Protein AF-A0A058ZSC3-F1 (afdb_monomer_lite)

Sequence (215 aa):
MRKRKTLLAFQAVKQLLRLDAESPDTHRCLLKFFHVVSSMAAPATDSEKLICTVLEAERPEISHLHGKSLLEANESFLDKHKDSLMHRAAAAEMLYLLEPSNKGKAVKLIEDSSNNLVQRNGALGSVKEWKLKDCIAVHKLLSSVVVDMDAASRWKLRCAEYFLHSTYFEGSRSSAVLKSSYNQISRNPENGLNHRHMDSLAPNGKLEAFKDLSI

Secondary structure (DSSP, 8-state):
-TT--HHHHHHHHHHHHHH-SS-HHHHHHHHHHHHHHHTSPPP-SHHHHHHHHHHHHHSTTSTTTTT--HHHHHHHHHHH-TT-HHHHHHHHHHHHHH-GGGHHHHHHHHHT---PEE--SSTT--EES--HHHHHHHHHIIIIIS--HHHHHHHHHHHHHH-TT-TTTT-TTSHHHHHHHHHHHTT----------------------------

Radius of gyration: 26.65 Å; chains: 1; bounding box: 70×53×73 Å

Foldseek 3Di:
DVVPPLVVLVVVLVVLCVVPVLDLVSLVSVLVSVVVVVPDDDDPDPVSVVSVVVCVVCQCVPPLRNVHDSLRSLVVSCVVPVQDLSSLLSSLLSCCVNPVVCLVVSLVSNVPHDQDFDQDPDDPGTDTPDDPVSLVVSLCCCCPRSNPVVSSLVSLCVVLVRCQQDLSSVRVNHVVVVVVVVVVVVPDDDDDDDDDDDDDDDDDDDDDDDPDDDD

pLDDT: mean 83.33, std 20.73, range [30.27, 98.44]

Structure (mmCIF, N/CA/C/O backbone):
data_AF-A0A058ZSC3-F1
#
_entry.id   AF-A0A058ZSC3-F1
#
loop_
_atom_site.group_PDB
_atom_site.id
_atom_site.type_symbol
_atom_site.label_atom_id
_atom_site.label_alt_id
_atom_site.label_comp_id
_atom_site.label_asym_id
_atom_site.label_entity_id
_atom_site.label_seq_id
_atom_site.pdbx_PDB_ins_code
_atom_site.Cartn_x
_atom_site.Cartn_y
_atom_site.Cartn_z
_atom_site.occupancy
_atom_site.B_iso_or_equiv
_atom_site.auth_seq_id
_atom_site.auth_comp_id
_atom_site.auth_asym_id
_atom_site.auth_atom_id
_atom_site.pdbx_PDB_model_num
ATOM 1 N N . MET A 1 1 ? -6.992 9.624 9.767 1.00 67.31 1 MET A N 1
ATOM 2 C CA . MET A 1 1 ? -6.915 9.545 11.246 1.00 67.31 1 MET A CA 1
ATOM 3 C C . MET A 1 1 ? -6.455 10.818 11.966 1.00 67.31 1 MET A C 1
ATOM 5 O O . MET A 1 1 ? -6.798 10.965 13.128 1.00 67.31 1 MET A O 1
ATOM 9 N N . ARG A 1 2 ? -5.794 11.792 11.312 1.00 72.12 2 ARG A N 1
ATOM 10 C CA . ARG A 1 2 ? -5.312 13.044 11.953 1.00 72.12 2 ARG A CA 1
ATOM 11 C C . ARG A 1 2 ? -6.341 13.812 12.810 1.00 72.12 2 ARG A C 1
ATOM 13 O O . ARG A 1 2 ? -5.961 14.422 13.794 1.00 72.12 2 ARG A O 1
ATOM 20 N N . LYS A 1 3 ? -7.634 13.761 12.457 1.00 80.56 3 LYS A N 1
ATOM 21 C CA . LYS A 1 3 ? -8.735 14.428 13.187 1.00 80.56 3 LYS A CA 1
ATOM 22 C C . LYS A 1 3 ? -9.489 13.520 14.179 1.00 80.56 3 LYS A C 1
ATOM 24 O O . LYS A 1 3 ? -10.571 13.895 14.606 1.00 80.56 3 LYS A O 1
ATOM 29 N N . ARG A 1 4 ? -8.994 12.305 14.464 1.00 79.38 4 ARG A N 1
ATOM 30 C CA . ARG A 1 4 ? -9.606 11.300 15.370 1.00 79.38 4 ARG A CA 1
ATOM 31 C C . ARG A 1 4 ? -11.093 10.968 15.121 1.00 79.38 4 ARG A C 1
ATOM 33 O O . ARG A 1 4 ? -11.772 10.431 15.983 1.00 79.38 4 ARG A O 1
ATOM 40 N N . LYS A 1 5 ? -11.607 11.228 13.914 1.00 89.69 5 LYS A N 1
ATOM 41 C CA . LYS A 1 5 ? -12.961 10.830 13.491 1.00 89.69 5 LYS A CA 1
ATOM 42 C C . LYS A 1 5 ? -12.966 9.371 13.019 1.00 89.69 5 LYS A C 1
ATOM 44 O O . LYS A 1 5 ? -12.992 9.123 11.814 1.00 89.69 5 LYS A O 1
AT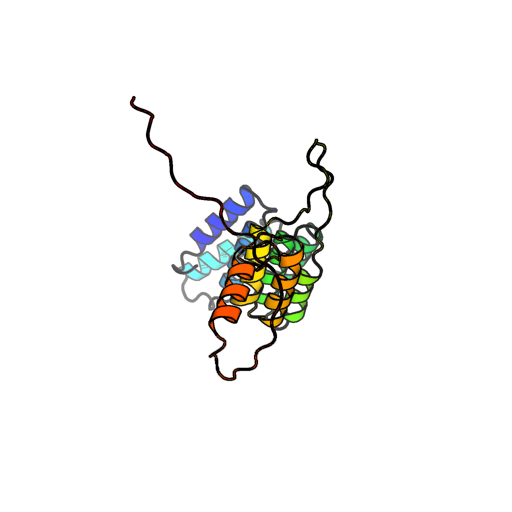OM 49 N N . THR A 1 6 ? -12.873 8.426 13.954 1.00 92.38 6 THR A N 1
ATOM 50 C CA . THR A 1 6 ? -12.650 6.997 13.663 1.00 92.38 6 THR A CA 1
ATOM 51 C C . THR A 1 6 ? -13.769 6.378 12.828 1.00 92.38 6 THR A C 1
ATOM 53 O O . THR A 1 6 ? -13.481 5.828 11.770 1.00 92.38 6 THR A O 1
ATOM 56 N N . LEU A 1 7 ? -15.038 6.540 13.220 1.00 93.81 7 LEU A N 1
ATOM 57 C CA . LEU A 1 7 ? -16.169 5.959 12.480 1.00 93.81 7 LEU A CA 1
ATOM 58 C C . LEU A 1 7 ? -16.324 6.542 11.069 1.00 93.81 7 LEU A C 1
ATOM 60 O O . LEU A 1 7 ? -16.632 5.815 10.131 1.00 93.81 7 LEU A O 1
ATOM 64 N N . LEU A 1 8 ? -16.035 7.833 10.884 1.00 95.12 8 LEU A N 1
ATOM 65 C CA . LEU A 1 8 ? -16.068 8.449 9.555 1.00 95.12 8 LEU A CA 1
ATOM 66 C C . LEU A 1 8 ? -14.939 7.917 8.658 1.00 95.12 8 LEU A C 1
ATOM 68 O O . LEU A 1 8 ? -15.140 7.684 7.469 1.00 95.12 8 LEU A O 1
ATOM 72 N N . ALA A 1 9 ? -13.747 7.709 9.225 1.00 95.19 9 ALA A N 1
ATOM 73 C CA . ALA A 1 9 ? -12.651 7.072 8.502 1.00 95.19 9 ALA A CA 1
ATOM 74 C C . ALA A 1 9 ? -12.990 5.616 8.150 1.00 95.19 9 ALA A C 1
ATOM 76 O O . ALA A 1 9 ? -12.730 5.195 7.026 1.00 95.19 9 ALA A O 1
ATOM 77 N N . PHE A 1 10 ? -13.626 4.883 9.067 1.00 95.44 10 PHE A N 1
ATOM 78 C CA . PHE A 1 10 ? -14.093 3.524 8.814 1.00 95.44 10 PHE A CA 1
ATOM 79 C C . PHE A 1 10 ? -15.123 3.476 7.684 1.00 95.44 10 PHE A C 1
ATOM 81 O O . PHE A 1 10 ? -14.992 2.686 6.753 1.00 95.44 10 PHE A O 1
ATOM 88 N N . GLN A 1 11 ? -16.098 4.388 7.703 1.00 95.69 11 GLN A N 1
ATOM 89 C CA . GLN A 1 11 ? -17.081 4.526 6.636 1.00 95.69 11 GLN A CA 1
ATOM 90 C C . GLN A 1 11 ? -16.406 4.764 5.278 1.00 95.69 11 GLN A C 1
ATOM 92 O O . GLN A 1 11 ? -16.784 4.127 4.298 1.00 95.69 11 GLN A O 1
ATOM 97 N N . ALA A 1 12 ? -15.382 5.621 5.213 1.00 96.00 12 ALA A N 1
ATOM 98 C CA . ALA A 1 12 ? -14.627 5.846 3.981 1.00 96.00 12 ALA A CA 1
ATOM 99 C C . ALA A 1 12 ? -13.901 4.577 3.495 1.00 96.00 12 ALA A C 1
ATOM 101 O O . ALA A 1 12 ? -13.941 4.277 2.304 1.00 96.00 12 ALA A O 1
ATOM 102 N N . VAL A 1 13 ? -13.298 3.799 4.402 1.00 95.81 13 VAL A N 1
ATOM 103 C CA . VAL A 1 13 ? -12.657 2.512 4.066 1.00 95.81 13 VAL A CA 1
ATOM 104 C C . VAL A 1 13 ? -13.681 1.504 3.539 1.00 95.81 13 VAL A C 1
ATOM 106 O O . VAL A 1 13 ? -13.430 0.865 2.521 1.00 95.81 13 VAL A O 1
ATOM 109 N N . LYS A 1 14 ? -14.865 1.404 4.160 1.00 96.00 14 LYS A N 1
ATOM 110 C CA . LYS A 1 14 ? -15.954 0.546 3.661 1.00 96.00 14 LYS A CA 1
ATOM 111 C C . LYS A 1 14 ? -16.399 0.945 2.256 1.00 96.00 14 LYS A C 1
ATOM 113 O O . LYS A 1 14 ? -16.653 0.076 1.431 1.00 96.00 14 LYS A O 1
ATOM 118 N N . GLN A 1 15 ? -16.495 2.242 1.967 1.00 96.56 15 GLN A N 1
ATOM 119 C CA . GLN A 1 15 ? -16.840 2.697 0.617 1.00 96.56 15 GLN A CA 1
ATOM 120 C C . GLN A 1 15 ? -15.742 2.365 -0.393 1.00 96.56 15 GLN A C 1
ATOM 122 O O . GLN A 1 15 ? -16.047 1.907 -1.486 1.00 96.56 15 GLN A O 1
ATOM 127 N N . LEU A 1 16 ? -14.472 2.518 -0.018 1.00 95.88 16 LEU A N 1
ATOM 128 C CA . LEU A 1 16 ? -13.348 2.166 -0.880 1.00 95.88 16 LEU A CA 1
ATOM 129 C C . LEU A 1 16 ? -13.331 0.662 -1.216 1.00 95.88 16 LEU A C 1
ATOM 131 O O . LEU A 1 16 ? -13.184 0.305 -2.380 1.00 95.88 16 LEU A O 1
ATOM 135 N N . LEU A 1 17 ? -13.610 -0.202 -0.232 1.00 95.62 17 LEU A N 1
ATOM 136 C CA . LEU A 1 17 ? -13.791 -1.646 -0.439 1.00 95.62 17 LEU A CA 1
ATOM 137 C C . LEU A 1 17 ? -14.933 -1.977 -1.406 1.00 95.62 17 LEU A C 1
ATOM 139 O O . LEU A 1 17 ? -14.823 -2.919 -2.181 1.00 95.62 17 LEU A O 1
ATOM 143 N N . ARG A 1 18 ? -16.028 -1.210 -1.372 1.00 95.94 18 ARG A N 1
ATOM 144 C CA . ARG A 1 18 ? -17.161 -1.399 -2.293 1.00 95.94 18 ARG A CA 1
ATOM 145 C C . ARG A 1 18 ? -16.850 -0.955 -3.720 1.00 95.94 18 ARG A C 1
ATOM 147 O O . ARG A 1 18 ? -17.478 -1.462 -4.641 1.00 95.94 18 ARG A O 1
ATOM 154 N N . LEU A 1 19 ? -15.950 0.014 -3.891 1.00 96.69 19 LEU A N 1
ATOM 155 C CA . LEU A 1 19 ? -15.562 0.533 -5.202 1.00 96.69 19 LEU A CA 1
ATOM 156 C C . LEU A 1 19 ? -14.559 -0.387 -5.893 1.00 96.69 19 LEU A C 1
ATOM 158 O O . LEU A 1 19 ? -14.752 -0.735 -7.053 1.00 96.69 19 LEU A O 1
ATOM 162 N N . ASP A 1 20 ? -13.493 -0.754 -5.186 1.00 95.56 20 ASP A N 1
ATOM 163 C CA . ASP A 1 20 ? -12.450 -1.632 -5.704 1.00 95.56 20 ASP A CA 1
ATOM 164 C C . ASP A 1 20 ? -11.725 -2.305 -4.538 1.00 95.56 20 ASP A C 1
ATOM 166 O O . ASP A 1 20 ? -10.820 -1.731 -3.926 1.00 95.56 20 ASP A O 1
ATOM 170 N N . ALA A 1 21 ? -12.149 -3.523 -4.209 1.00 94.44 21 ALA A N 1
ATOM 171 C CA . ALA A 1 21 ? -11.574 -4.295 -3.116 1.00 94.44 21 ALA A CA 1
ATOM 172 C C . ALA A 1 21 ? -10.135 -4.753 -3.413 1.00 94.44 21 ALA A C 1
ATOM 174 O O . ALA A 1 21 ? -9.339 -4.895 -2.486 1.00 94.44 21 ALA A O 1
ATOM 175 N N . GLU A 1 22 ? -9.797 -4.960 -4.687 1.00 94.75 22 GLU A N 1
ATOM 176 C CA . GLU A 1 22 ? -8.516 -5.533 -5.102 1.00 94.75 22 GLU A CA 1
ATOM 177 C C . GLU A 1 22 ? -7.434 -4.459 -5.292 1.00 94.75 22 GLU A C 1
ATOM 179 O O . GLU A 1 22 ? -6.251 -4.781 -5.297 1.00 94.75 22 GLU A O 1
ATOM 184 N N . SER A 1 23 ? -7.802 -3.176 -5.367 1.00 96.50 23 SER A N 1
ATOM 185 C CA . SER A 1 23 ? -6.842 -2.074 -5.487 1.00 96.50 23 SER A CA 1
ATOM 186 C C . SER A 1 23 ? -5.774 -2.065 -4.373 1.00 96.50 23 SER A C 1
ATOM 188 O O . SER A 1 23 ? -6.102 -2.141 -3.179 1.00 96.50 23 SER A O 1
ATOM 190 N N . PRO A 1 24 ? -4.489 -1.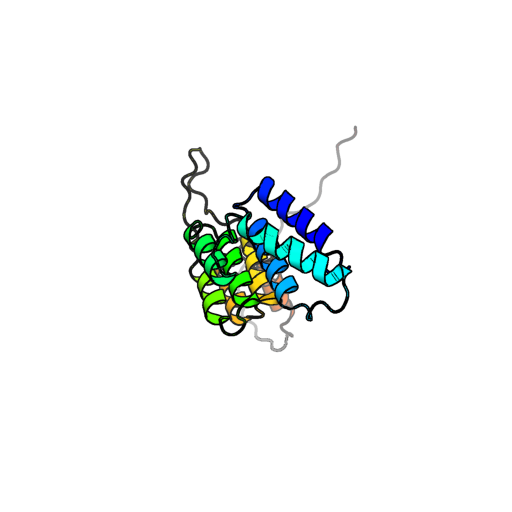829 -4.719 1.00 97.31 24 PRO A N 1
ATOM 191 C CA . PRO A 1 24 ? -3.417 -1.652 -3.743 1.00 97.31 24 PRO A CA 1
ATOM 192 C C . PRO A 1 24 ? -3.700 -0.554 -2.717 1.00 97.31 24 PRO A C 1
ATOM 194 O O . PRO A 1 24 ? -3.365 -0.709 -1.543 1.00 97.31 24 PRO A O 1
ATOM 197 N N . ASP A 1 25 ? -4.323 0.551 -3.130 1.00 96.81 25 ASP A N 1
ATOM 198 C CA . ASP A 1 25 ? -4.605 1.673 -2.231 1.00 96.81 25 ASP A CA 1
ATOM 199 C C . ASP A 1 25 ? -5.728 1.334 -1.247 1.00 96.81 25 ASP A C 1
ATOM 201 O O . ASP A 1 25 ? -5.637 1.690 -0.068 1.00 96.81 25 ASP A O 1
ATOM 205 N N . THR A 1 26 ? -6.736 0.577 -1.692 1.00 97.50 26 THR A N 1
ATOM 206 C CA . THR A 1 26 ? -7.781 0.026 -0.820 1.00 97.50 26 THR A CA 1
ATOM 207 C C . THR A 1 26 ? -7.176 -0.844 0.268 1.00 97.50 26 THR A C 1
ATOM 209 O O . THR A 1 26 ? -7.456 -0.632 1.452 1.00 97.50 26 THR A O 1
ATOM 212 N N . HIS A 1 27 ? -6.278 -1.755 -0.116 1.00 97.69 27 HIS A N 1
ATOM 213 C CA . HIS A 1 27 ? -5.558 -2.615 0.820 1.00 97.69 27 HIS A CA 1
ATOM 214 C C . HIS A 1 27 ? -4.734 -1.808 1.831 1.00 97.69 27 HIS A C 1
ATOM 216 O O . HIS A 1 27 ? -4.874 -2.005 3.041 1.00 97.69 27 HIS A O 1
ATOM 222 N N . ARG A 1 28 ? -3.945 -0.819 1.373 1.00 97.69 28 ARG A N 1
ATOM 223 C CA . ARG A 1 28 ? -3.186 0.071 2.277 1.00 97.69 28 ARG A CA 1
ATOM 224 C C . ARG A 1 28 ? -4.099 0.780 3.266 1.00 97.69 28 ARG A C 1
ATOM 226 O O . ARG A 1 28 ? -3.785 0.846 4.453 1.00 97.69 28 ARG A O 1
ATOM 233 N N . CYS A 1 29 ? -5.194 1.365 2.786 1.00 97.06 29 CYS A N 1
ATOM 234 C CA . CYS A 1 29 ? -6.123 2.115 3.623 1.00 97.06 29 CYS A CA 1
ATOM 235 C C . CYS A 1 29 ? -6.769 1.226 4.687 1.00 97.06 29 CYS A C 1
ATOM 237 O O . CYS A 1 29 ? -6.855 1.646 5.843 1.00 97.06 29 CYS A O 1
ATOM 239 N N . LEU A 1 30 ? -7.166 0.008 4.316 1.00 97.25 30 LEU A N 1
ATOM 240 C CA . LEU A 1 30 ? -7.758 -0.964 5.225 1.00 97.25 30 LEU A CA 1
ATOM 241 C C . LEU A 1 30 ? -6.790 -1.355 6.347 1.00 97.25 30 LEU A C 1
ATOM 243 O O . LEU A 1 30 ? -7.117 -1.199 7.526 1.00 97.25 30 LEU A O 1
ATOM 247 N N . LEU A 1 31 ? -5.586 -1.816 5.997 1.00 97.44 31 LEU A N 1
ATOM 248 C CA . LEU A 1 31 ? -4.614 -2.284 6.987 1.00 97.44 31 LEU A CA 1
ATOM 249 C C . LEU A 1 31 ? -4.104 -1.136 7.861 1.00 97.44 31 LEU A C 1
ATOM 251 O O . LEU A 1 31 ? -4.061 -1.282 9.081 1.00 97.44 31 LEU A O 1
ATOM 255 N N . LYS A 1 32 ? -3.808 0.038 7.280 1.00 96.25 32 LYS A N 1
ATOM 256 C CA . LYS A 1 32 ? -3.434 1.237 8.054 1.00 96.25 32 LYS A CA 1
ATOM 257 C C . LYS A 1 32 ? -4.519 1.630 9.046 1.00 96.25 32 LYS A C 1
ATOM 259 O O . LYS A 1 32 ? -4.197 2.029 10.161 1.00 96.25 32 LYS A O 1
ATOM 264 N N . PHE A 1 33 ? -5.790 1.553 8.649 1.00 96.12 33 PHE A N 1
ATOM 265 C CA . PHE A 1 33 ? -6.898 1.888 9.536 1.00 96.12 33 PHE A CA 1
ATOM 266 C C . PHE A 1 33 ? -6.919 0.966 10.758 1.00 96.12 33 PHE A C 1
ATOM 268 O O . PHE A 1 33 ? -6.849 1.458 11.883 1.00 96.12 33 PHE A O 1
ATOM 275 N N . PHE A 1 34 ? -6.945 -0.352 10.548 1.00 95.44 34 PHE A N 1
ATOM 276 C CA . PHE A 1 34 ? -7.016 -1.308 11.653 1.00 95.44 34 PHE A CA 1
ATOM 277 C C . PHE A 1 34 ? -5.735 -1.366 12.486 1.00 95.44 34 PHE A C 1
ATOM 279 O O . PHE A 1 34 ? -5.821 -1.543 13.699 1.00 95.44 34 PHE A O 1
ATOM 286 N N . HIS A 1 35 ? -4.566 -1.146 11.882 1.00 95.12 35 HIS A N 1
ATOM 287 C CA . HIS A 1 35 ? -3.319 -0.998 12.626 1.00 95.12 35 HIS A CA 1
ATOM 288 C C . HIS A 1 35 ? -3.391 0.205 13.575 1.00 95.12 35 HIS A C 1
ATOM 290 O O . HIS A 1 35 ? -3.193 0.050 14.774 1.00 95.12 35 HIS A O 1
ATOM 296 N N . VAL A 1 36 ? -3.787 1.383 13.071 1.00 92.69 36 VAL A N 1
ATOM 297 C CA . VAL A 1 36 ? -3.920 2.591 13.901 1.00 92.69 36 VAL A CA 1
ATOM 298 C C . VAL A 1 36 ? -4.954 2.406 15.007 1.00 92.69 36 VAL A C 1
ATOM 300 O O . VAL A 1 36 ? -4.696 2.843 16.121 1.00 92.69 36 VAL A O 1
ATOM 303 N N . VAL A 1 37 ? -6.100 1.778 14.719 1.00 91.56 37 VAL A N 1
ATOM 304 C CA . VAL A 1 37 ? -7.126 1.465 15.730 1.00 91.56 37 VAL A CA 1
ATOM 305 C C . VAL A 1 37 ? -6.562 0.547 16.815 1.00 91.56 37 VAL A C 1
ATOM 307 O O . VAL A 1 37 ? -6.758 0.826 17.992 1.00 91.56 37 VAL A O 1
ATOM 310 N N . SER A 1 38 ? -5.813 -0.491 16.435 1.00 89.25 38 SER A N 1
ATOM 311 C CA . SER A 1 38 ? -5.210 -1.444 17.380 1.00 89.25 38 SER A CA 1
ATOM 312 C C . SER A 1 38 ? -4.106 -0.815 18.237 1.00 89.25 38 SER A C 1
ATOM 314 O O . SER A 1 38 ? -3.832 -1.291 19.332 1.00 89.25 38 SER A O 1
ATOM 316 N N . SER A 1 39 ? -3.467 0.253 17.753 1.00 88.56 39 SER A N 1
ATOM 317 C CA . SER A 1 39 ? -2.448 1.010 18.491 1.00 88.56 39 SER A CA 1
ATOM 318 C C . SER A 1 39 ? -3.015 2.156 19.341 1.00 88.56 39 SER A C 1
ATOM 320 O O . SER A 1 39 ? -2.240 2.881 19.967 1.00 88.56 39 SER A O 1
ATOM 322 N N . MET A 1 40 ? -4.334 2.384 19.345 1.00 86.81 40 MET A N 1
ATOM 323 C CA . MET A 1 40 ? -4.937 3.389 20.225 1.00 86.81 40 MET A CA 1
ATOM 324 C C . MET A 1 40 ? -4.906 2.924 21.683 1.00 86.81 40 MET A C 1
ATOM 326 O O . MET A 1 40 ? -4.936 1.730 21.971 1.00 86.81 40 MET A O 1
ATOM 330 N N . ALA A 1 41 ? -4.862 3.883 22.611 1.00 83.38 41 ALA A N 1
ATOM 331 C CA . ALA A 1 41 ? -5.015 3.585 24.029 1.00 83.38 41 ALA A CA 1
ATOM 332 C C . ALA A 1 41 ? -6.366 2.904 24.299 1.00 83.38 41 ALA A C 1
ATOM 334 O O . ALA A 1 41 ? -7.331 3.110 23.557 1.00 83.38 41 ALA A O 1
ATOM 335 N N . ALA A 1 42 ? -6.427 2.125 25.381 1.00 85.25 42 ALA A N 1
ATOM 336 C CA . ALA A 1 42 ? -7.662 1.483 25.808 1.00 85.25 42 ALA A CA 1
ATOM 337 C C . ALA A 1 42 ? -8.788 2.528 25.962 1.00 85.25 42 ALA A C 1
ATOM 339 O O . ALA A 1 42 ? -8.530 3.627 26.466 1.00 85.25 42 ALA A O 1
ATOM 340 N N . PRO A 1 43 ? -10.020 2.208 25.530 1.00 85.94 43 PRO A N 1
ATOM 341 C CA . PRO A 1 43 ? -11.129 3.153 25.553 1.00 85.94 43 PRO A CA 1
ATOM 342 C C . PRO A 1 43 ? -11.440 3.575 26.994 1.00 85.94 43 PRO A C 1
ATOM 344 O O . PRO A 1 43 ? -11.779 2.743 27.837 1.00 85.94 43 PRO A O 1
ATOM 347 N N . ALA A 1 44 ? -11.325 4.873 27.278 1.00 87.25 44 ALA A N 1
ATOM 348 C CA . ALA A 1 44 ? -11.508 5.427 28.619 1.00 87.25 44 ALA A CA 1
ATOM 349 C C . ALA A 1 44 ? -12.933 5.955 28.827 1.00 87.25 44 ALA A C 1
ATOM 351 O O . ALA A 1 44 ? -13.476 5.891 29.929 1.00 87.25 44 ALA A O 1
ATOM 352 N N . THR A 1 45 ? -13.552 6.452 27.757 1.00 90.81 45 THR A N 1
ATOM 353 C CA . THR A 1 45 ? -14.912 7.003 27.762 1.00 90.81 45 THR A CA 1
ATOM 354 C C . THR A 1 45 ? -15.922 6.028 27.162 1.00 90.81 45 THR A C 1
ATOM 356 O O . THR A 1 45 ? -15.577 5.178 26.340 1.00 90.81 45 THR A O 1
ATOM 359 N N . ASP A 1 46 ? -17.199 6.176 27.514 1.00 92.00 46 ASP A N 1
ATOM 360 C CA . ASP A 1 46 ? -18.259 5.315 26.969 1.00 92.00 46 ASP A CA 1
ATOM 361 C C . ASP A 1 46 ? -18.425 5.475 25.451 1.00 92.00 46 ASP A C 1
ATOM 363 O O . ASP A 1 46 ? -18.676 4.501 24.744 1.00 92.00 46 ASP A O 1
ATOM 367 N N . SER A 1 47 ? -18.177 6.676 24.924 1.00 88.56 47 SER A N 1
ATOM 368 C CA . SER A 1 47 ? -18.139 6.932 23.481 1.00 88.56 47 SER A CA 1
ATOM 369 C C . SER A 1 47 ? -17.029 6.147 22.778 1.00 88.56 47 SER A C 1
ATOM 371 O O . SER A 1 47 ? -17.243 5.610 21.695 1.00 88.56 47 SER A O 1
ATOM 373 N N . GLU A 1 48 ? -15.837 6.062 23.372 1.00 89.94 48 GLU A N 1
ATOM 374 C CA . GLU A 1 48 ? -14.726 5.285 22.809 1.00 89.94 48 GLU A CA 1
ATOM 375 C C . GLU A 1 48 ? -15.007 3.785 22.876 1.00 89.94 48 GLU A C 1
ATOM 377 O O . GLU A 1 48 ? -14.755 3.085 21.897 1.00 89.94 48 GLU A O 1
ATOM 382 N N . LYS A 1 49 ? -15.600 3.303 23.977 1.00 92.00 49 LYS A N 1
ATOM 383 C CA . LYS A 1 49 ? -16.041 1.905 24.095 1.00 92.00 49 LYS A CA 1
ATOM 384 C C . LYS A 1 49 ? -17.052 1.560 23.005 1.00 92.00 49 LYS A C 1
ATOM 386 O O . LYS A 1 49 ? -16.882 0.553 22.329 1.00 92.00 49 LYS A O 1
ATOM 391 N N . LEU A 1 50 ? -18.040 2.430 22.773 1.00 93.44 50 LEU A N 1
ATOM 392 C CA . LEU A 1 50 ? -19.025 2.251 21.705 1.00 93.44 50 LEU A CA 1
ATOM 393 C C . LEU A 1 50 ? -18.357 2.168 20.325 1.00 93.44 50 LEU A C 1
ATOM 395 O O . LEU A 1 50 ? -18.707 1.309 19.520 1.00 93.44 50 LEU A O 1
ATOM 399 N N . ILE A 1 51 ? -17.373 3.033 20.052 1.00 92.44 51 ILE A N 1
ATOM 400 C CA . ILE A 1 51 ? -16.604 2.982 18.802 1.00 92.44 51 ILE A CA 1
ATOM 401 C C . ILE A 1 51 ? -15.871 1.641 18.674 1.00 92.44 51 ILE A C 1
ATOM 403 O O . ILE A 1 51 ? -15.942 1.030 17.610 1.00 92.44 51 ILE A O 1
ATOM 407 N N . CYS A 1 52 ? -15.198 1.169 19.728 1.00 90.81 52 CYS A N 1
ATOM 408 C CA . CYS A 1 52 ? -14.520 -0.129 19.731 1.00 90.81 52 CYS A CA 1
ATOM 409 C C . CYS A 1 52 ? -15.495 -1.276 19.439 1.00 90.81 52 CYS A C 1
ATOM 411 O O . CYS A 1 52 ? -15.240 -2.048 18.521 1.00 90.81 52 CYS A O 1
ATOM 413 N N . THR A 1 53 ? -16.645 -1.324 20.119 1.00 92.62 53 THR A N 1
ATOM 414 C CA . THR A 1 53 ? -17.672 -2.355 19.899 1.00 92.62 53 THR A CA 1
ATOM 415 C C . THR A 1 53 ? -18.168 -2.377 18.455 1.00 92.62 53 THR A C 1
ATOM 417 O O . THR A 1 53 ? -18.287 -3.445 17.861 1.00 92.62 53 THR A O 1
ATOM 420 N N . VAL A 1 54 ? -18.419 -1.207 17.854 1.00 94.38 54 VAL A N 1
ATOM 421 C CA . VAL A 1 54 ? -18.830 -1.125 16.443 1.00 94.38 54 VAL A CA 1
ATOM 422 C C . VAL A 1 54 ? -17.745 -1.688 15.523 1.00 94.38 54 VAL A C 1
ATOM 424 O O . VAL A 1 54 ? -18.050 -2.443 14.607 1.00 94.38 54 VAL A O 1
ATOM 427 N N . LEU A 1 55 ? -16.475 -1.350 15.754 1.00 93.94 55 LEU A N 1
ATOM 428 C CA . LEU A 1 55 ? -15.377 -1.838 14.915 1.00 93.94 55 LEU A CA 1
ATOM 429 C C . LEU A 1 55 ? -15.139 -3.342 15.076 1.00 93.94 55 LEU A C 1
ATOM 431 O O . LEU A 1 55 ? -14.838 -4.010 14.091 1.00 93.94 55 LEU A O 1
ATOM 435 N N . GLU A 1 56 ? -15.276 -3.871 16.290 1.00 91.94 56 GLU A N 1
ATOM 436 C CA . GLU A 1 56 ? -15.162 -5.304 16.573 1.00 91.94 56 GLU A CA 1
ATOM 437 C C . GLU A 1 56 ? -16.289 -6.103 15.918 1.00 91.94 56 GLU A C 1
ATOM 439 O O . GLU A 1 56 ? -16.015 -7.140 15.319 1.00 91.94 56 GLU A O 1
ATOM 444 N N . ALA A 1 57 ? -17.525 -5.597 15.963 1.00 93.44 57 ALA A N 1
ATOM 445 C CA . ALA A 1 57 ? -18.675 -6.230 15.321 1.00 93.44 57 ALA A CA 1
ATOM 446 C C . ALA A 1 57 ? -18.587 -6.200 13.786 1.00 93.44 57 ALA A C 1
ATOM 448 O O . ALA A 1 57 ? -18.987 -7.147 13.120 1.00 93.44 57 ALA A O 1
ATOM 449 N N . GLU A 1 58 ? -18.044 -5.125 13.215 1.00 93.75 58 GLU A N 1
ATOM 450 C CA . GLU A 1 58 ? -17.987 -4.931 11.763 1.00 93.75 58 GLU A CA 1
ATOM 451 C C . GLU A 1 58 ? -16.750 -5.557 11.105 1.00 93.75 58 GLU A C 1
ATOM 453 O O . GLU A 1 58 ? -16.740 -5.792 9.897 1.00 93.75 58 GLU A O 1
ATOM 458 N N . ARG A 1 59 ? -15.672 -5.804 11.859 1.00 92.62 59 ARG A N 1
ATOM 459 C CA . ARG A 1 59 ? -14.427 -6.355 11.302 1.00 92.62 59 ARG A CA 1
ATOM 460 C C . ARG A 1 59 ? -14.614 -7.737 10.647 1.00 92.62 59 ARG A C 1
ATOM 462 O O . ARG A 1 59 ? -14.046 -7.914 9.568 1.00 92.62 59 ARG A O 1
ATOM 469 N N . PRO A 1 60 ? -15.368 -8.695 11.224 1.00 91.06 60 PRO A N 1
ATOM 470 C CA . PRO A 1 60 ? -15.637 -9.987 10.590 1.00 91.06 60 PRO A CA 1
ATOM 471 C C . PRO A 1 60 ? -16.383 -9.870 9.255 1.00 91.06 60 PRO A C 1
ATOM 473 O O . PRO A 1 60 ? -16.104 -10.637 8.341 1.00 91.06 60 PRO A O 1
ATOM 476 N N . GLU A 1 61 ? -17.252 -8.871 9.092 1.00 92.38 61 GLU A N 1
ATOM 477 C CA . GLU A 1 61 ? -18.013 -8.652 7.850 1.00 92.38 61 GLU A CA 1
ATOM 478 C C . GLU A 1 61 ? -17.123 -8.233 6.664 1.00 92.38 61 GLU A C 1
ATOM 480 O O . GLU A 1 61 ? -17.530 -8.265 5.500 1.00 92.38 61 GLU A O 1
ATOM 485 N N . ILE A 1 62 ? -15.876 -7.841 6.934 1.00 93.06 62 ILE A N 1
ATOM 486 C CA . ILE A 1 62 ? -14.891 -7.529 5.903 1.00 93.06 62 ILE A CA 1
ATOM 487 C C . ILE A 1 62 ? -14.216 -8.832 5.480 1.00 93.06 62 ILE A C 1
ATOM 489 O O . ILE A 1 62 ? -13.297 -9.311 6.144 1.00 93.06 62 ILE A O 1
ATOM 493 N N . SER A 1 63 ? -14.612 -9.369 4.325 1.00 89.50 63 SER A N 1
ATOM 494 C CA . SER A 1 63 ? -14.100 -10.637 3.772 1.00 89.50 63 SER A CA 1
ATOM 495 C C . SER A 1 63 ? -12.567 -10.752 3.760 1.00 89.50 63 SER A C 1
ATOM 497 O O . SER A 1 63 ? -12.018 -11.833 3.960 1.00 89.50 63 SER A O 1
ATOM 499 N N . HIS A 1 64 ? -11.856 -9.638 3.564 1.00 88.12 64 HIS A N 1
ATOM 500 C CA . HIS A 1 64 ? -10.389 -9.595 3.546 1.00 88.12 64 HIS A CA 1
ATOM 501 C C . HIS A 1 64 ? -9.749 -9.810 4.926 1.00 88.12 64 HIS A C 1
ATOM 503 O O . HIS A 1 64 ? -8.597 -10.232 4.998 1.00 88.12 64 HIS A O 1
ATOM 509 N N . LEU A 1 65 ? -10.483 -9.532 6.007 1.00 91.88 65 LEU A N 1
ATOM 510 C CA . LEU A 1 65 ? -10.027 -9.637 7.396 1.00 91.88 65 LEU A CA 1
ATOM 511 C C . LEU A 1 65 ? -10.737 -10.742 8.186 1.00 91.88 65 LEU A C 1
ATOM 513 O O . LEU A 1 65 ? -10.328 -11.025 9.312 1.00 91.88 65 LEU A O 1
ATOM 517 N N . HIS A 1 66 ? -11.788 -11.351 7.633 1.00 91.50 66 HIS A N 1
ATOM 518 C CA . HIS A 1 66 ? -12.572 -12.374 8.316 1.00 91.50 66 HIS A CA 1
ATOM 519 C C . HIS A 1 66 ? -11.685 -13.539 8.779 1.00 91.50 66 HIS A C 1
ATOM 521 O O . HIS A 1 66 ? -11.090 -14.245 7.962 1.00 91.50 66 HIS A O 1
ATOM 527 N N . GLY A 1 67 ? -11.594 -13.721 10.100 1.00 88.75 67 GLY A N 1
ATOM 528 C CA . GLY A 1 67 ? -10.772 -14.759 10.726 1.00 88.75 67 GLY A CA 1
ATOM 529 C C . GLY A 1 67 ? -9.259 -14.586 10.543 1.00 88.75 67 GLY A C 1
ATOM 530 O O . GLY A 1 67 ? -8.529 -15.538 10.787 1.00 88.75 67 GLY A O 1
ATOM 531 N N . LYS A 1 68 ? -8.785 -13.410 10.104 1.00 94.12 68 LYS A N 1
ATOM 532 C CA . LYS A 1 68 ? -7.371 -13.147 9.800 1.00 94.12 68 LYS A CA 1
ATOM 533 C C . LYS A 1 68 ? -6.802 -12.010 10.643 1.00 94.12 68 LYS A C 1
ATOM 535 O O . LYS A 1 68 ? -7.414 -10.951 10.833 1.00 94.12 68 LYS A O 1
ATOM 540 N N . SER A 1 69 ? -5.572 -12.192 11.098 1.00 95.81 69 SER A N 1
ATOM 541 C CA . SER A 1 69 ? -4.703 -11.102 11.533 1.00 95.81 69 SER A CA 1
ATOM 542 C C . SER A 1 69 ? -4.381 -10.161 10.363 1.00 95.81 69 SER A C 1
ATOM 544 O O . SER A 1 69 ? -4.585 -10.484 9.191 1.00 95.81 69 SER A O 1
ATOM 546 N N . LEU A 1 70 ? -3.867 -8.964 10.667 1.00 96.69 70 LEU A N 1
ATOM 547 C CA . LEU A 1 70 ? -3.473 -8.014 9.619 1.00 96.69 70 LEU A CA 1
ATOM 548 C C . LEU A 1 70 ? -2.310 -8.543 8.766 1.00 96.69 70 LEU A C 1
ATOM 550 O O . LEU A 1 70 ? -2.251 -8.232 7.580 1.00 96.69 70 LEU A O 1
ATOM 554 N N . LEU A 1 71 ? -1.424 -9.359 9.348 1.00 96.94 71 LEU A N 1
ATOM 555 C CA . LEU A 1 71 ? -0.319 -9.998 8.631 1.00 96.94 71 LEU A CA 1
ATOM 556 C C . LEU A 1 71 ? -0.829 -11.085 7.682 1.00 96.94 71 LEU A C 1
ATOM 558 O O . LEU A 1 71 ? -0.521 -11.032 6.497 1.00 96.94 71 LEU A O 1
ATOM 562 N N . GLU A 1 72 ? -1.693 -11.988 8.149 1.00 97.31 72 GLU A N 1
ATOM 563 C CA . GLU A 1 72 ? -2.286 -13.039 7.303 1.00 97.31 72 GLU A CA 1
ATOM 564 C C . GLU A 1 72 ? -3.141 -12.454 6.170 1.00 97.31 72 GLU A C 1
ATOM 566 O O . GLU A 1 72 ? -3.157 -12.968 5.048 1.00 97.31 72 GLU A O 1
ATOM 571 N N . ALA A 1 73 ? -3.853 -11.354 6.437 1.00 97.19 73 ALA A N 1
ATOM 572 C CA . ALA A 1 73 ? -4.574 -10.616 5.407 1.00 97.19 73 ALA A CA 1
ATOM 573 C C . ALA A 1 73 ? -3.616 -10.007 4.369 1.00 97.19 73 ALA A C 1
ATOM 575 O O . ALA A 1 73 ? -3.905 -10.037 3.173 1.00 97.19 73 ALA A O 1
ATOM 576 N N . ASN A 1 74 ? -2.466 -9.487 4.809 1.00 97.88 74 ASN A N 1
ATOM 577 C CA . ASN A 1 74 ? -1.438 -8.947 3.925 1.00 97.88 74 ASN A CA 1
ATOM 578 C C . ASN A 1 74 ? -0.790 -10.025 3.044 1.00 97.88 74 ASN A C 1
ATOM 580 O O . ASN A 1 74 ? -0.600 -9.808 1.848 1.00 97.88 74 ASN A O 1
ATOM 584 N N . GLU A 1 75 ? -0.491 -11.188 3.619 1.00 97.12 75 GLU A N 1
ATOM 585 C CA . GLU A 1 75 ? 0.036 -12.347 2.892 1.00 97.12 75 GLU A CA 1
ATOM 586 C C . GLU A 1 75 ? -0.981 -12.866 1.873 1.00 97.12 75 GLU A C 1
ATOM 588 O O . GLU A 1 75 ? -0.658 -12.995 0.695 1.00 97.12 75 GLU A O 1
ATOM 593 N N . SER A 1 76 ? -2.245 -13.029 2.283 1.00 96.56 76 SER A N 1
ATOM 594 C CA . SER A 1 76 ? -3.336 -13.428 1.381 1.00 96.56 76 SER A CA 1
ATOM 595 C C . SER A 1 76 ? -3.506 -12.464 0.200 1.00 96.56 76 SER A C 1
ATOM 597 O O . SER A 1 76 ? -3.818 -12.888 -0.911 1.00 96.56 76 SER A O 1
ATOM 599 N N . PHE A 1 77 ? -3.345 -11.159 0.438 1.00 96.75 77 PHE A N 1
ATOM 600 C CA . PHE A 1 77 ? -3.415 -10.136 -0.604 1.00 96.75 77 PHE A CA 1
ATOM 601 C C . PHE A 1 77 ? -2.244 -10.250 -1.584 1.00 96.75 77 PHE A C 1
ATOM 603 O O . PHE A 1 77 ? -2.451 -10.242 -2.796 1.00 96.75 77 PHE A O 1
ATOM 610 N N . LEU A 1 78 ? -1.020 -10.413 -1.075 1.00 96.38 78 LEU A N 1
ATOM 611 C CA . LEU A 1 78 ? 0.153 -10.635 -1.915 1.00 96.38 78 LEU A CA 1
ATOM 612 C C . LEU A 1 78 ? 0.007 -11.908 -2.754 1.00 96.38 78 LEU A C 1
ATOM 614 O O . LEU A 1 78 ? 0.360 -11.901 -3.933 1.00 96.38 78 LEU A O 1
ATOM 618 N N . ASP A 1 79 ? -0.533 -12.978 -2.168 1.00 96.06 79 ASP A N 1
ATOM 619 C CA . ASP A 1 79 ? -0.660 -14.267 -2.838 1.00 96.06 79 ASP A CA 1
ATOM 620 C C . ASP A 1 79 ? -1.548 -14.224 -4.081 1.00 96.06 79 ASP A C 1
ATOM 622 O O . ASP A 1 79 ? -1.255 -14.895 -5.071 1.00 96.06 79 ASP A O 1
ATOM 626 N N . LYS A 1 80 ? -2.591 -13.392 -4.052 1.00 95.50 80 LYS A N 1
ATOM 627 C CA . LYS A 1 80 ? -3.494 -13.173 -5.187 1.00 95.50 80 LYS A CA 1
ATOM 628 C C . LYS A 1 80 ? -2.883 -12.315 -6.298 1.00 95.50 80 LYS A C 1
ATOM 630 O O . LYS A 1 80 ? -3.314 -12.424 -7.440 1.00 95.50 80 LYS A O 1
ATOM 635 N N . HIS A 1 81 ? -1.893 -11.477 -5.979 1.00 93.88 81 HIS A N 1
ATOM 636 C CA . HIS A 1 81 ? -1.426 -10.390 -6.853 1.00 93.88 81 HIS A CA 1
ATOM 637 C C . HIS A 1 81 ? 0.096 -10.374 -7.067 1.00 93.88 81 HIS A C 1
ATOM 639 O O . HIS A 1 81 ? 0.701 -9.309 -7.233 1.00 93.88 81 HIS A O 1
ATOM 645 N N . LYS A 1 82 ? 0.733 -11.553 -7.070 1.00 89.81 82 LYS A N 1
ATOM 646 C CA . LYS A 1 82 ? 2.204 -11.723 -7.093 1.00 89.81 82 LYS A CA 1
ATOM 647 C C . LYS A 1 82 ? 2.910 -11.080 -8.284 1.00 89.81 82 LYS A C 1
ATOM 649 O O . LYS A 1 82 ? 4.090 -10.740 -8.171 1.00 89.81 82 LYS A O 1
ATOM 654 N N . ASP A 1 83 ? 2.205 -10.909 -9.395 1.00 90.31 83 ASP A N 1
ATOM 655 C CA . ASP A 1 83 ? 2.778 -10.386 -10.637 1.00 90.31 83 ASP A CA 1
ATOM 656 C C . ASP A 1 83 ? 2.692 -8.858 -10.728 1.00 90.31 83 ASP A C 1
ATOM 658 O O . ASP A 1 83 ? 3.484 -8.220 -11.419 1.00 90.31 83 ASP A O 1
ATOM 662 N N . SER A 1 84 ? 1.791 -8.230 -9.967 1.00 94.12 84 SER A N 1
ATOM 663 C CA . SER A 1 84 ? 1.578 -6.790 -10.057 1.00 94.12 84 SER A CA 1
ATOM 664 C C . SER A 1 84 ? 2.524 -6.006 -9.152 1.00 94.12 84 SER A C 1
ATOM 666 O O . SER A 1 84 ? 2.439 -6.066 -7.922 1.00 94.12 84 SER A O 1
ATOM 668 N N . LEU A 1 85 ? 3.365 -5.162 -9.759 1.00 96.62 85 LEU A N 1
ATOM 669 C CA . LEU A 1 85 ? 4.316 -4.306 -9.040 1.00 96.62 85 LEU A CA 1
ATOM 670 C C . LEU A 1 85 ? 3.659 -3.504 -7.904 1.00 96.62 85 LEU A C 1
ATOM 672 O O . LEU A 1 85 ? 4.178 -3.451 -6.788 1.00 96.62 85 LEU A O 1
ATOM 676 N N . MET A 1 86 ? 2.510 -2.879 -8.174 1.00 97.62 86 MET A N 1
ATOM 677 C CA . MET A 1 86 ? 1.859 -2.010 -7.193 1.00 97.62 86 MET A CA 1
ATOM 678 C C . MET A 1 86 ? 1.217 -2.788 -6.044 1.00 97.62 86 MET A C 1
ATOM 680 O O . MET A 1 86 ? 1.203 -2.273 -4.928 1.00 97.62 86 MET A O 1
ATOM 684 N N . HIS A 1 87 ? 0.763 -4.024 -6.268 1.00 97.62 87 HIS A N 1
ATOM 685 C CA . HIS A 1 87 ? 0.254 -4.888 -5.198 1.00 97.62 87 HIS A CA 1
ATOM 686 C C . HIS A 1 87 ? 1.392 -5.443 -4.337 1.00 97.62 87 HIS A C 1
ATOM 688 O O . HIS A 1 87 ? 1.266 -5.509 -3.117 1.00 97.62 87 HIS A O 1
ATOM 694 N N . ARG A 1 88 ? 2.554 -5.743 -4.929 1.00 97.62 88 ARG A N 1
ATOM 695 C CA . ARG A 1 88 ? 3.756 -6.100 -4.157 1.00 97.62 88 ARG A CA 1
ATOM 696 C C . ARG A 1 88 ? 4.246 -4.934 -3.307 1.00 97.62 88 ARG A C 1
ATOM 698 O O . ARG A 1 88 ? 4.515 -5.109 -2.124 1.00 97.62 88 ARG A O 1
ATOM 705 N N . ALA A 1 89 ? 4.296 -3.726 -3.872 1.00 98.12 89 ALA A N 1
ATOM 706 C CA . ALA A 1 89 ? 4.630 -2.511 -3.127 1.00 98.12 89 ALA A CA 1
ATOM 707 C C . ALA A 1 89 ? 3.583 -2.197 -2.036 1.00 98.12 89 ALA A C 1
ATOM 709 O O . ALA A 1 89 ? 3.939 -1.763 -0.941 1.00 98.12 89 ALA A O 1
ATOM 710 N N . ALA A 1 90 ? 2.301 -2.418 -2.357 1.00 98.31 90 ALA A N 1
ATOM 711 C CA . ALA A 1 90 ? 1.187 -2.804 -1.484 1.00 98.31 90 ALA A CA 1
ATOM 712 C C . ALA A 1 90 ? 1.604 -3.496 -0.187 1.00 98.31 90 ALA A C 1
ATOM 714 O O . ALA A 1 90 ? 1.727 -2.910 0.894 1.00 98.31 90 ALA A O 1
ATOM 715 N N . ALA A 1 91 ? 1.835 -4.788 -0.370 1.00 98.12 91 ALA A N 1
ATOM 716 C CA . ALA A 1 91 ? 2.107 -5.731 0.685 1.00 98.12 91 ALA A CA 1
ATOM 717 C C . ALA A 1 91 ? 3.413 -5.434 1.422 1.00 98.12 91 ALA A C 1
ATOM 719 O O . ALA A 1 91 ? 3.459 -5.562 2.641 1.00 98.12 91 ALA A O 1
ATOM 720 N N . ALA A 1 92 ? 4.454 -4.987 0.717 1.00 98.12 92 ALA A N 1
ATOM 721 C CA . ALA A 1 92 ? 5.737 -4.635 1.312 1.00 98.12 92 ALA A CA 1
ATOM 722 C C . ALA A 1 92 ? 5.625 -3.460 2.294 1.00 98.12 92 ALA A C 1
ATOM 724 O O . ALA A 1 92 ? 6.150 -3.543 3.403 1.00 98.12 92 ALA A O 1
ATOM 725 N N . GLU A 1 93 ? 4.910 -2.385 1.930 1.00 98.31 93 GLU A N 1
ATOM 726 C CA . GLU A 1 93 ? 4.686 -1.275 2.867 1.00 98.31 93 GLU A CA 1
ATOM 727 C C . GLU A 1 93 ? 3.916 -1.753 4.096 1.00 98.31 93 GLU A C 1
ATOM 729 O O . GLU A 1 93 ? 4.261 -1.381 5.213 1.00 98.31 93 GLU A O 1
ATOM 734 N N . MET A 1 94 ? 2.874 -2.567 3.900 1.00 98.19 94 MET A N 1
ATOM 735 C CA . MET A 1 94 ? 2.050 -3.042 5.012 1.00 98.19 94 MET A CA 1
ATOM 736 C C . MET A 1 94 ? 2.816 -4.012 5.907 1.00 98.19 94 MET A C 1
ATOM 738 O O . MET A 1 94 ? 2.692 -3.919 7.122 1.00 98.19 94 MET A O 1
ATOM 742 N N . LEU A 1 95 ? 3.676 -4.861 5.344 1.00 97.88 95 LEU A N 1
ATOM 743 C CA . LEU A 1 95 ? 4.567 -5.726 6.112 1.00 97.88 95 LEU A CA 1
ATOM 744 C C . LEU A 1 95 ? 5.504 -4.896 6.992 1.00 97.88 95 LEU A C 1
ATOM 746 O O . LEU A 1 95 ? 5.598 -5.149 8.185 1.00 97.88 95 LEU A O 1
ATOM 750 N N . TYR A 1 96 ? 6.152 -3.879 6.419 1.00 97.62 96 TYR A N 1
ATOM 751 C CA . TYR A 1 96 ? 7.048 -3.006 7.174 1.00 97.62 96 TYR A CA 1
ATOM 752 C C . TYR A 1 96 ? 6.311 -2.172 8.233 1.00 97.62 96 TYR A C 1
ATOM 754 O O . TYR A 1 96 ? 6.827 -1.974 9.328 1.00 97.62 96 TYR A O 1
ATOM 762 N N . LEU A 1 97 ? 5.098 -1.699 7.927 1.00 96.56 97 LEU A N 1
ATOM 763 C CA . LEU A 1 97 ? 4.269 -0.956 8.876 1.00 96.56 97 LEU A CA 1
ATOM 764 C C . LEU A 1 97 ? 3.859 -1.820 10.076 1.00 96.56 97 LEU A C 1
ATOM 766 O O . LEU A 1 97 ? 3.913 -1.350 11.208 1.00 96.56 97 LEU A O 1
ATOM 770 N N . LEU A 1 98 ? 3.415 -3.053 9.821 1.00 96.44 98 LEU A N 1
ATOM 771 C CA . LEU A 1 98 ? 2.953 -3.973 10.860 1.00 96.44 98 LEU A CA 1
ATOM 772 C C . LEU A 1 98 ? 4.123 -4.546 11.669 1.00 96.44 98 LEU A C 1
ATOM 774 O O . LEU A 1 98 ? 4.010 -4.680 12.884 1.00 96.44 98 LEU A O 1
ATOM 778 N N . GLU A 1 99 ? 5.243 -4.848 11.009 1.00 95.81 99 GLU A N 1
ATOM 779 C CA . GLU A 1 99 ? 6.444 -5.425 11.614 1.00 95.81 99 GLU A CA 1
ATOM 780 C C . GLU A 1 99 ? 7.721 -4.757 11.069 1.00 95.81 99 GLU A C 1
ATOM 782 O O . GLU A 1 99 ? 8.336 -5.245 10.112 1.00 95.81 99 GLU A O 1
ATOM 787 N N . PRO A 1 100 ? 8.192 -3.663 11.698 1.00 95.12 100 PRO A N 1
ATOM 788 C CA . PRO A 1 100 ? 9.379 -2.937 11.236 1.00 95.12 100 PRO A CA 1
ATOM 789 C C . PRO A 1 100 ? 10.665 -3.779 11.204 1.00 95.12 100 PRO A C 1
ATOM 791 O O . PRO A 1 100 ? 11.553 -3.531 10.387 1.00 95.12 100 PRO A O 1
ATOM 794 N N . SER A 1 101 ? 10.760 -4.813 12.048 1.00 95.94 101 SER A N 1
ATOM 795 C CA . SER A 1 101 ? 11.865 -5.786 12.050 1.00 95.94 101 SER A CA 1
ATOM 796 C C . SER A 1 101 ? 11.968 -6.578 10.739 1.00 95.94 101 SER A C 1
ATOM 798 O O . SER A 1 101 ? 13.051 -7.030 10.375 1.00 95.94 101 SER A O 1
ATOM 800 N N . ASN A 1 102 ? 10.876 -6.685 9.976 1.00 95.44 102 ASN A N 1
ATOM 801 C CA . ASN A 1 102 ? 10.824 -7.367 8.685 1.00 95.44 102 ASN A CA 1
ATOM 802 C C . ASN A 1 102 ? 11.178 -6.457 7.493 1.00 95.44 102 ASN A C 1
ATOM 804 O O . ASN A 1 102 ? 10.893 -6.810 6.345 1.00 95.44 102 ASN A O 1
ATOM 808 N N . LYS A 1 103 ? 11.862 -5.325 7.722 1.00 96.75 103 LYS A N 1
ATOM 809 C CA . LYS A 1 103 ? 12.348 -4.412 6.669 1.00 96.75 103 LYS A CA 1
ATOM 810 C C . LYS A 1 103 ? 13.006 -5.142 5.492 1.00 96.75 103 LYS A C 1
ATOM 812 O O . LYS A 1 103 ? 12.638 -4.905 4.345 1.00 96.75 103 LYS A O 1
ATOM 817 N N . GLY A 1 104 ? 13.932 -6.066 5.765 1.00 97.44 104 GLY A N 1
ATOM 818 C CA . GLY A 1 104 ? 14.635 -6.817 4.718 1.00 97.44 104 GLY A CA 1
ATOM 819 C C . GLY A 1 104 ? 13.699 -7.663 3.847 1.00 97.44 104 GLY A C 1
ATOM 820 O O . GLY A 1 104 ? 13.858 -7.703 2.629 1.00 97.44 104 GLY A O 1
ATOM 821 N N . LYS A 1 105 ? 12.666 -8.278 4.442 1.00 97.31 105 LYS A N 1
ATOM 822 C CA . LYS A 1 105 ? 11.639 -9.018 3.691 1.00 97.31 105 LYS A CA 1
ATOM 823 C C . LYS A 1 105 ? 10.801 -8.076 2.827 1.00 97.31 105 LYS A C 1
ATOM 825 O O . LYS A 1 105 ? 10.558 -8.387 1.667 1.00 97.31 105 LYS A O 1
ATOM 830 N N . ALA A 1 106 ? 10.400 -6.919 3.357 1.00 97.44 106 ALA A N 1
ATOM 831 C CA . ALA A 1 106 ? 9.642 -5.919 2.605 1.00 97.44 106 ALA A CA 1
ATOM 832 C C . ALA A 1 106 ? 10.426 -5.387 1.391 1.00 97.44 106 ALA A C 1
ATOM 834 O O . ALA A 1 106 ? 9.877 -5.298 0.294 1.00 97.44 106 ALA A O 1
ATOM 835 N N . VAL A 1 107 ? 11.719 -5.094 1.562 1.00 98.00 107 VAL A N 1
ATOM 836 C CA . VAL A 1 107 ? 12.609 -4.698 0.458 1.00 98.00 107 VAL A CA 1
ATOM 837 C C . VAL A 1 107 ? 12.713 -5.815 -0.578 1.00 98.00 107 VAL A C 1
ATOM 839 O O . VAL A 1 107 ? 12.482 -5.573 -1.762 1.00 98.00 107 VAL A O 1
ATOM 842 N N . LYS A 1 108 ? 12.967 -7.050 -0.134 1.00 97.12 108 LYS A N 1
ATOM 843 C CA . LYS A 1 108 ? 13.075 -8.207 -1.026 1.00 97.12 108 LYS A CA 1
ATOM 844 C C . LYS A 1 108 ? 11.801 -8.431 -1.846 1.00 97.12 108 LYS A C 1
ATOM 846 O O . LYS A 1 108 ? 11.885 -8.667 -3.045 1.00 97.12 108 LYS A O 1
ATOM 851 N N . LEU A 1 109 ? 10.615 -8.278 -1.247 1.00 96.75 109 LEU A N 1
ATOM 852 C CA . LEU A 1 109 ? 9.338 -8.381 -1.968 1.00 96.75 109 LEU A CA 1
ATOM 853 C C . LEU A 1 109 ? 9.253 -7.421 -3.161 1.00 96.75 109 LEU A C 1
ATOM 855 O O . LEU A 1 109 ? 8.706 -7.791 -4.205 1.00 96.75 109 LEU A O 1
ATOM 859 N N . ILE A 1 110 ? 9.791 -6.209 -3.009 1.00 96.50 110 ILE A N 1
ATOM 860 C CA . ILE A 1 110 ? 9.856 -5.200 -4.069 1.00 96.50 110 ILE A CA 1
ATOM 861 C C . ILE A 1 110 ? 10.916 -5.583 -5.107 1.00 96.50 110 ILE A C 1
ATOM 863 O O . ILE A 1 110 ? 10.617 -5.578 -6.300 1.00 96.50 110 ILE A O 1
ATOM 867 N N . GLU A 1 111 ? 12.128 -5.935 -4.679 1.00 95.25 111 GLU A N 1
ATOM 868 C CA . GLU A 1 111 ? 13.242 -6.267 -5.578 1.00 95.25 111 GLU A CA 1
ATOM 869 C C . GLU A 1 111 ? 12.965 -7.516 -6.430 1.00 95.25 111 GLU A C 1
ATOM 871 O O . GLU A 1 111 ? 13.257 -7.515 -7.626 1.00 95.25 111 GLU A O 1
ATOM 876 N N . ASP A 1 112 ? 12.291 -8.519 -5.867 1.00 95.12 112 ASP A N 1
ATOM 877 C CA . ASP A 1 112 ? 11.885 -9.750 -6.558 1.00 95.12 112 ASP A CA 1
ATOM 878 C C . ASP A 1 112 ? 10.764 -9.514 -7.599 1.00 95.12 112 ASP A C 1
ATOM 880 O O . ASP A 1 112 ? 10.310 -10.450 -8.264 1.00 95.12 112 ASP A O 1
ATOM 884 N N . SER A 1 113 ? 10.263 -8.280 -7.744 1.00 94.38 113 SER A N 1
ATOM 885 C CA . SER A 1 113 ? 9.298 -7.944 -8.796 1.00 94.38 113 SER A CA 1
ATOM 886 C C . SER A 1 113 ? 9.949 -8.108 -10.170 1.00 94.38 113 SER A C 1
ATOM 888 O O . SER A 1 113 ? 11.091 -7.694 -10.375 1.00 94.38 113 SER A O 1
ATOM 890 N N . SER A 1 114 ? 9.210 -8.635 -11.144 1.00 90.38 114 SER A N 1
ATOM 891 C CA . SER A 1 114 ? 9.689 -8.807 -12.522 1.00 90.38 114 SER A CA 1
ATOM 892 C C . SER A 1 114 ? 8.927 -7.902 -13.485 1.00 90.38 114 SER A C 1
ATOM 894 O O . SER A 1 114 ? 7.724 -7.705 -13.339 1.00 90.38 114 SER A O 1
ATOM 896 N N . ASN A 1 115 ? 9.633 -7.322 -14.460 1.00 88.69 115 ASN A N 1
ATOM 897 C CA . ASN A 1 115 ? 9.035 -6.490 -15.505 1.00 88.69 115 ASN A CA 1
ATOM 898 C C . ASN A 1 115 ? 8.852 -7.317 -16.782 1.00 88.69 115 ASN A C 1
ATOM 900 O O . ASN A 1 115 ? 9.690 -7.288 -17.700 1.00 88.69 115 ASN A O 1
ATOM 904 N N . ASN A 1 116 ? 7.782 -8.107 -16.793 1.00 82.31 116 ASN A N 1
ATOM 905 C CA . ASN A 1 116 ? 7.488 -9.047 -17.864 1.00 82.31 116 ASN A CA 1
ATOM 906 C C . ASN A 1 116 ? 7.035 -8.318 -19.140 1.00 82.31 116 ASN A C 1
ATOM 908 O O . ASN A 1 116 ? 6.588 -7.168 -19.120 1.00 82.31 116 ASN A O 1
ATOM 912 N N . LEU A 1 117 ? 7.231 -8.978 -20.282 1.00 77.38 117 LEU A N 1
ATOM 913 C CA . LEU A 1 117 ? 6.721 -8.509 -21.568 1.00 77.38 117 LEU A CA 1
ATOM 914 C C . LEU A 1 117 ? 5.251 -8.896 -21.665 1.00 77.38 117 LEU A C 1
ATOM 916 O O . LEU A 1 117 ? 4.921 -10.078 -21.642 1.00 77.38 117 LEU A O 1
ATOM 920 N N . VAL A 1 118 ? 4.381 -7.903 -21.808 1.00 72.38 118 VAL A N 1
ATOM 921 C CA . VAL A 1 118 ? 2.968 -8.141 -22.081 1.00 72.38 118 VAL A CA 1
ATOM 922 C C . VAL A 1 118 ? 2.794 -8.130 -23.594 1.00 72.38 118 VAL A C 1
ATOM 924 O O . VAL A 1 118 ? 3.090 -7.130 -24.259 1.00 72.38 118 VAL A O 1
ATOM 927 N N . GLN A 1 119 ? 2.327 -9.247 -24.155 1.00 63.84 119 GLN A N 1
ATOM 928 C CA . GLN A 1 119 ? 1.854 -9.261 -25.535 1.00 63.84 119 GLN A CA 1
ATOM 929 C C . GLN A 1 119 ? 0.586 -8.416 -25.594 1.00 63.84 119 GLN A C 1
ATOM 931 O O . GLN A 1 119 ? -0.479 -8.816 -25.129 1.00 63.84 119 GLN A O 1
ATOM 936 N N . ARG A 1 120 ? 0.705 -7.206 -26.134 1.00 59.62 120 ARG A N 1
ATOM 937 C CA . ARG A 1 120 ? -0.463 -6.413 -26.484 1.00 59.62 120 ARG A CA 1
ATOM 938 C C . ARG A 1 120 ? -0.849 -6.809 -27.898 1.00 59.62 120 ARG A C 1
ATOM 940 O O . ARG A 1 120 ? -0.080 -6.570 -28.821 1.00 59.62 120 ARG A O 1
ATOM 947 N N . ASN A 1 121 ? -2.025 -7.405 -28.063 1.00 55.44 121 ASN A N 1
ATOM 948 C CA . ASN A 1 121 ? -2.590 -7.678 -29.382 1.00 55.44 121 ASN A CA 1
ATOM 949 C C . ASN A 1 121 ? -2.751 -6.336 -30.127 1.00 55.44 121 ASN A C 1
ATOM 951 O O . ASN A 1 121 ? -3.664 -5.568 -29.826 1.00 55.44 121 ASN A O 1
ATOM 955 N N . GLY A 1 122 ? -1.814 -6.000 -31.020 1.00 63.03 122 GLY A N 1
ATOM 956 C CA . GLY A 1 122 ? -1.804 -4.743 -31.773 1.00 63.03 122 GLY A CA 1
ATOM 957 C C . GLY A 1 122 ? -0.446 -4.393 -32.397 1.00 63.03 122 GLY A C 1
ATOM 958 O O . GLY A 1 122 ? 0.583 -4.972 -32.064 1.00 63.03 122 GLY A O 1
ATOM 959 N N . ALA A 1 123 ? -0.443 -3.396 -33.288 1.00 61.34 123 ALA A N 1
ATOM 960 C CA . ALA A 1 123 ? 0.703 -2.980 -34.113 1.00 61.34 123 ALA A CA 1
ATOM 961 C C . ALA A 1 123 ? 1.922 -2.412 -33.345 1.00 61.34 123 ALA A C 1
ATOM 963 O O . ALA A 1 123 ? 2.926 -2.070 -33.962 1.00 61.34 123 ALA A O 1
ATOM 964 N N . LEU A 1 124 ? 1.848 -2.287 -32.013 1.00 59.44 124 LEU A N 1
ATOM 965 C CA . LEU A 1 124 ? 2.856 -1.604 -31.190 1.00 59.44 124 LEU A CA 1
ATOM 966 C C . LEU A 1 124 ? 3.906 -2.540 -30.557 1.00 59.44 124 LEU A C 1
ATOM 968 O O . LEU A 1 124 ? 4.742 -2.079 -29.782 1.00 59.44 124 LEU A O 1
ATOM 972 N N . GLY A 1 125 ? 3.878 -3.837 -30.874 1.00 61.62 125 GLY A N 1
ATOM 973 C CA . GLY A 1 125 ? 4.798 -4.824 -30.306 1.00 61.62 125 GLY A CA 1
ATOM 974 C C . GLY A 1 125 ? 4.582 -5.081 -28.808 1.00 61.62 125 GLY A C 1
ATOM 975 O O . GLY A 1 125 ? 3.651 -4.579 -28.175 1.00 61.62 125 GLY A O 1
ATOM 976 N N . SER A 1 126 ? 5.444 -5.915 -28.232 1.00 62.69 126 SER A N 1
ATOM 977 C CA . SER A 1 126 ? 5.420 -6.261 -26.809 1.00 62.69 126 SER A CA 1
ATOM 978 C C . SER A 1 126 ? 5.887 -5.084 -25.948 1.00 62.69 126 S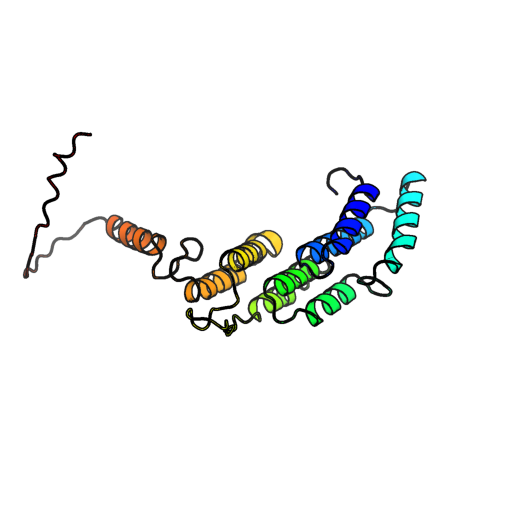ER A C 1
ATOM 980 O O . SER A 1 126 ? 7.012 -4.608 -26.108 1.00 62.69 126 SER A O 1
ATOM 982 N N . VAL A 1 127 ? 5.052 -4.645 -25.004 1.00 71.38 127 VAL A N 1
ATOM 983 C CA . VAL A 1 127 ? 5.368 -3.543 -24.082 1.00 71.38 127 VAL A CA 1
ATOM 984 C C . VAL A 1 127 ? 5.649 -4.116 -22.696 1.00 71.38 127 VAL A C 1
ATOM 986 O O . VAL A 1 127 ? 5.020 -5.082 -22.265 1.00 71.38 127 VAL A O 1
ATOM 989 N N . LYS A 1 128 ? 6.621 -3.530 -21.997 1.00 81.00 128 LYS A N 1
ATOM 990 C CA . LYS A 1 128 ? 6.898 -3.841 -20.593 1.00 81.00 128 LYS A CA 1
ATOM 991 C C . LYS A 1 128 ? 5.703 -3.467 -19.711 1.00 81.00 128 LYS A C 1
ATOM 993 O O . LYS A 1 128 ? 5.089 -2.423 -19.918 1.00 81.00 128 LYS A O 1
ATOM 998 N N . GLU A 1 129 ? 5.385 -4.308 -18.734 1.00 86.75 129 GLU A N 1
ATOM 999 C CA . GLU A 1 129 ? 4.227 -4.109 -17.854 1.00 86.75 129 GLU A CA 1
ATOM 1000 C C . GLU A 1 129 ? 4.365 -2.869 -16.958 1.00 86.75 129 GLU A C 1
ATOM 1002 O O . GLU A 1 129 ? 3.397 -2.140 -16.721 1.00 86.75 129 GLU A O 1
ATOM 1007 N N . TRP A 1 130 ? 5.576 -2.611 -16.461 1.00 93.81 130 TRP A N 1
ATOM 1008 C CA . TRP A 1 130 ? 5.803 -1.535 -15.505 1.00 93.81 130 TRP A CA 1
ATOM 1009 C C . TRP A 1 130 ? 5.638 -0.160 -16.139 1.00 93.81 130 TRP A C 1
ATOM 1011 O O . TRP A 1 130 ? 6.241 0.167 -17.164 1.00 93.81 130 TRP A O 1
ATOM 1021 N N . LYS A 1 131 ? 4.881 0.700 -15.459 1.00 94.06 131 LYS A N 1
ATOM 1022 C CA . LYS A 1 131 ? 4.700 2.097 -15.853 1.00 94.06 131 LYS A CA 1
ATOM 1023 C C . LYS A 1 131 ? 5.691 2.973 -15.101 1.00 94.06 131 LYS A C 1
ATOM 1025 O O . LYS A 1 131 ? 5.941 2.769 -13.916 1.00 94.06 131 LYS A O 1
ATOM 1030 N N . LEU A 1 132 ? 6.172 4.026 -15.763 1.00 95.12 132 LEU A N 1
ATOM 1031 C CA . LEU A 1 132 ? 7.106 4.988 -15.169 1.00 95.12 132 LEU A CA 1
ATOM 1032 C C . LEU A 1 132 ? 6.601 5.526 -13.819 1.00 95.12 132 LEU A C 1
ATOM 1034 O O . LEU A 1 132 ? 7.348 5.556 -12.844 1.00 95.12 132 LEU A O 1
ATOM 1038 N N . LYS A 1 133 ? 5.319 5.908 -13.751 1.00 96.75 133 LYS A N 1
ATOM 1039 C CA . LYS A 1 133 ? 4.692 6.435 -12.529 1.00 96.75 133 LYS A CA 1
ATOM 1040 C C . LYS A 1 133 ? 4.712 5.434 -11.364 1.00 96.75 133 LYS A C 1
ATOM 1042 O O . LYS A 1 133 ? 4.924 5.844 -10.227 1.00 96.75 133 LYS A O 1
ATOM 1047 N N . ASP A 1 134 ? 4.548 4.146 -11.660 1.00 97.00 134 ASP A N 1
ATOM 1048 C CA . ASP A 1 134 ? 4.491 3.076 -10.664 1.00 97.00 134 ASP A CA 1
ATOM 1049 C C . ASP A 1 134 ? 5.904 2.829 -10.117 1.00 97.00 134 ASP A C 1
ATOM 1051 O O . ASP A 1 134 ? 6.123 2.835 -8.909 1.00 97.00 134 ASP A O 1
ATOM 1055 N N . CYS A 1 135 ? 6.908 2.769 -10.997 1.00 97.81 135 CYS A N 1
ATOM 1056 C CA . CYS A 1 135 ? 8.310 2.678 -10.591 1.00 97.81 135 CYS A CA 1
ATOM 1057 C C . CYS A 1 135 ? 8.767 3.875 -9.746 1.00 97.81 135 CYS A C 1
ATOM 1059 O O . CYS A 1 135 ? 9.528 3.693 -8.794 1.00 97.81 135 CYS A O 1
ATOM 1061 N N . ILE A 1 136 ? 8.314 5.095 -10.067 1.00 98.19 136 ILE A N 1
ATOM 1062 C CA . ILE A 1 136 ? 8.596 6.295 -9.261 1.00 98.19 136 ILE A CA 1
ATOM 1063 C C . ILE A 1 136 ? 7.960 6.167 -7.874 1.00 98.19 136 ILE A C 1
ATOM 1065 O O . ILE A 1 136 ? 8.593 6.516 -6.877 1.00 98.19 136 ILE A O 1
ATOM 1069 N N . ALA A 1 137 ? 6.724 5.669 -7.791 1.00 98.19 137 ALA A N 1
ATOM 1070 C CA . ALA A 1 137 ? 6.053 5.445 -6.515 1.00 98.19 137 ALA A CA 1
ATOM 1071 C C . ALA A 1 137 ? 6.820 4.435 -5.646 1.00 98.19 137 ALA A C 1
ATOM 1073 O O . ALA A 1 137 ? 7.015 4.686 -4.458 1.00 98.19 137 ALA A O 1
ATOM 1074 N N . VAL A 1 138 ? 7.332 3.355 -6.242 1.00 98.31 138 VAL A N 1
ATOM 1075 C CA . VAL A 1 138 ? 8.163 2.361 -5.545 1.00 98.31 138 VAL A CA 1
ATOM 1076 C C . VAL A 1 138 ? 9.495 2.949 -5.075 1.00 98.31 138 VAL A C 1
ATOM 1078 O O . VAL A 1 138 ? 9.877 2.747 -3.926 1.00 98.31 138 VAL A O 1
ATOM 1081 N N . HIS A 1 139 ? 10.174 3.743 -5.906 1.00 98.44 139 HIS A N 1
ATOM 1082 C CA . HIS A 1 139 ? 11.396 4.434 -5.485 1.00 98.44 139 HIS A CA 1
ATOM 1083 C C . HIS A 1 139 ? 11.137 5.346 -4.276 1.00 98.44 139 HIS A C 1
ATOM 1085 O O . HIS A 1 139 ? 11.879 5.321 -3.294 1.00 98.44 139 HIS A O 1
ATOM 1091 N N . LYS A 1 140 ? 10.042 6.120 -4.316 1.00 98.06 140 LYS A N 1
ATOM 1092 C CA . LYS A 1 140 ? 9.629 6.965 -3.190 1.00 98.06 140 LYS A CA 1
ATOM 1093 C C . LYS A 1 140 ? 9.368 6.128 -1.942 1.00 98.06 140 LYS A C 1
ATOM 1095 O O . LYS A 1 140 ? 9.919 6.457 -0.901 1.00 98.06 140 LYS A O 1
ATOM 1100 N N . LEU A 1 141 ? 8.620 5.029 -2.059 1.00 97.88 141 LEU A N 1
ATOM 1101 C CA . LEU A 1 141 ? 8.356 4.101 -0.958 1.00 97.88 141 LEU A CA 1
ATOM 1102 C C . LEU A 1 141 ? 9.654 3.624 -0.282 1.00 97.88 141 LEU A C 1
ATOM 1104 O O . LEU A 1 141 ? 9.766 3.716 0.941 1.00 97.88 141 LEU A O 1
ATOM 1108 N N . LEU A 1 142 ? 10.642 3.180 -1.065 1.00 98.06 142 LEU A N 1
ATOM 1109 C CA . LEU A 1 142 ? 11.941 2.738 -0.548 1.00 98.06 142 LEU A CA 1
ATOM 1110 C C . LEU A 1 142 ? 12.699 3.879 0.147 1.00 98.06 142 LEU A C 1
ATOM 1112 O O . LEU A 1 142 ? 13.207 3.697 1.248 1.00 98.06 142 LEU A O 1
ATOM 1116 N N . SER A 1 143 ? 12.720 5.070 -0.455 1.00 96.94 143 SER A N 1
ATOM 1117 C CA . SER A 1 143 ? 13.480 6.220 0.057 1.00 96.94 143 SER A CA 1
ATOM 1118 C C . SER A 1 143 ? 12.877 6.891 1.298 1.00 96.94 143 SER A C 1
ATOM 1120 O O . SER A 1 143 ? 13.623 7.358 2.153 1.00 96.94 143 SER A O 1
ATOM 1122 N N . SER A 1 144 ? 11.545 6.963 1.413 1.00 95.25 144 SER A N 1
ATOM 1123 C CA . SER A 1 144 ? 10.882 7.812 2.414 1.00 95.25 144 SER A CA 1
ATOM 1124 C C . SER A 1 144 ? 10.029 7.067 3.431 1.00 95.25 144 SER A C 1
ATOM 1126 O O . SER A 1 144 ? 9.823 7.588 4.524 1.00 95.25 144 SER A O 1
ATOM 1128 N N . VAL A 1 145 ? 9.516 5.882 3.095 1.00 93.88 145 VAL A N 1
ATOM 1129 C CA . VAL A 1 145 ? 8.669 5.099 4.007 1.00 93.88 145 VAL A CA 1
ATOM 1130 C C . VAL A 1 145 ? 9.482 3.984 4.643 1.00 93.88 145 VAL A C 1
ATOM 1132 O O . VAL A 1 145 ? 9.568 3.916 5.862 1.00 93.88 145 VAL A O 1
ATOM 1135 N N . VAL A 1 146 ? 10.119 3.144 3.822 1.00 93.44 146 VAL A N 1
ATOM 1136 C CA . 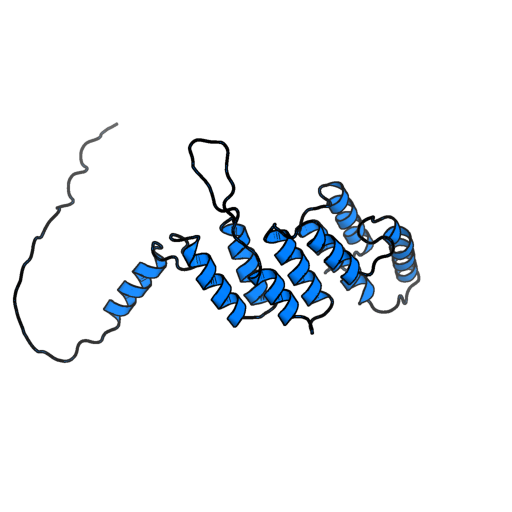VAL A 1 146 ? 10.997 2.059 4.294 1.00 93.44 146 VAL A CA 1
ATOM 1137 C C . VAL A 1 146 ? 12.364 2.605 4.733 1.00 93.44 146 VAL A C 1
ATOM 1139 O O . VAL A 1 146 ? 13.032 2.012 5.579 1.00 93.44 146 VAL A O 1
ATOM 1142 N N . VAL A 1 147 ? 12.759 3.762 4.189 1.00 95.06 147 VAL A N 1
ATOM 1143 C CA . VAL A 1 147 ? 14.030 4.455 4.461 1.00 95.06 147 VAL A CA 1
ATOM 1144 C C . VAL A 1 147 ? 15.219 3.510 4.251 1.00 95.06 147 VAL A C 1
ATOM 1146 O O . VAL A 1 147 ? 16.054 3.269 5.125 1.00 95.06 147 VAL A O 1
ATOM 1149 N N . ASP A 1 148 ? 15.255 2.893 3.074 1.00 96.50 148 ASP A N 1
ATOM 1150 C CA . ASP A 1 148 ? 16.348 2.054 2.597 1.00 96.50 148 ASP A CA 1
ATOM 1151 C C . ASP A 1 148 ? 16.970 2.695 1.354 1.00 96.50 148 ASP A C 1
ATOM 1153 O O . ASP A 1 148 ? 16.510 2.507 0.227 1.00 96.50 148 ASP A O 1
ATOM 1157 N N . MET A 1 149 ? 17.984 3.533 1.578 1.00 96.94 149 MET A N 1
ATOM 1158 C CA . MET A 1 149 ? 18.614 4.320 0.513 1.00 96.94 149 MET A CA 1
ATOM 1159 C C . MET A 1 149 ? 19.427 3.460 -0.455 1.00 96.94 149 MET A C 1
ATOM 1161 O O . MET A 1 149 ? 19.552 3.805 -1.631 1.00 96.94 149 MET A O 1
ATOM 1165 N N . ASP A 1 150 ? 19.952 2.340 0.026 1.00 97.75 150 ASP A N 1
ATOM 1166 C CA . ASP A 1 150 ? 20.715 1.388 -0.770 1.00 97.75 150 ASP A CA 1
ATOM 1167 C C . ASP A 1 150 ? 19.780 0.621 -1.721 1.00 97.75 150 ASP A C 1
ATOM 1169 O O . ASP A 1 150 ? 19.969 0.642 -2.940 1.00 97.75 150 ASP A O 1
ATOM 1173 N N . ALA A 1 151 ? 18.666 0.087 -1.204 1.00 97.62 151 ALA A N 1
ATOM 1174 C CA . ALA A 1 151 ? 17.614 -0.497 -2.034 1.00 97.62 151 ALA A CA 1
ATOM 1175 C C . ALA A 1 151 ? 16.987 0.525 -2.994 1.00 97.62 151 ALA A C 1
ATOM 1177 O O . ALA A 1 151 ? 16.755 0.215 -4.162 1.00 97.62 151 ALA A O 1
ATOM 1178 N N . ALA A 1 152 ? 16.748 1.764 -2.546 1.00 98.00 152 ALA A N 1
ATOM 1179 C CA . ALA A 1 152 ? 16.258 2.832 -3.418 1.00 98.00 152 ALA A CA 1
ATOM 1180 C C . ALA A 1 152 ? 17.236 3.115 -4.573 1.00 98.00 152 ALA A C 1
ATOM 1182 O O . ALA A 1 152 ? 16.805 3.269 -5.716 1.00 98.00 152 ALA A O 1
ATOM 1183 N N . SER A 1 153 ? 18.545 3.117 -4.303 1.00 97.88 153 SER A N 1
ATOM 1184 C CA . SER A 1 153 ? 19.583 3.329 -5.320 1.00 97.88 153 SER A CA 1
ATOM 1185 C C . SER A 1 153 ? 19.628 2.186 -6.335 1.00 97.88 153 SER A C 1
ATOM 1187 O O . SER A 1 153 ? 19.598 2.443 -7.540 1.00 97.88 153 SER A O 1
ATOM 1189 N N . ARG A 1 154 ? 19.603 0.926 -5.875 1.00 97.88 154 ARG A N 1
ATOM 1190 C CA . ARG A 1 154 ? 19.499 -0.245 -6.764 1.00 97.88 154 ARG A CA 1
ATOM 1191 C C . ARG A 1 154 ? 18.228 -0.220 -7.605 1.00 97.88 154 ARG A C 1
ATOM 1193 O O . ARG A 1 154 ? 18.275 -0.480 -8.806 1.00 97.88 154 ARG A O 1
ATOM 1200 N N . TRP A 1 155 ? 17.098 0.137 -6.997 1.00 97.88 155 TRP A N 1
ATOM 1201 C CA . TRP A 1 155 ? 15.824 0.272 -7.696 1.00 97.88 155 TRP A CA 1
ATOM 1202 C C . TRP A 1 155 ? 15.883 1.353 -8.780 1.00 97.88 155 TRP A C 1
ATOM 1204 O O . TRP A 1 155 ? 15.467 1.116 -9.913 1.00 97.88 155 TRP A O 1
ATOM 1214 N N . LYS A 1 156 ? 16.447 2.527 -8.462 1.00 96.88 156 LYS A N 1
ATOM 1215 C CA . LYS A 1 156 ? 16.649 3.622 -9.421 1.00 96.88 156 LYS A CA 1
ATOM 1216 C C . LYS A 1 156 ? 17.525 3.183 -10.595 1.00 96.88 156 LYS A C 1
ATOM 1218 O O . LYS A 1 156 ? 17.122 3.411 -11.735 1.00 96.88 156 LYS A O 1
ATOM 1223 N N . LEU A 1 157 ? 18.650 2.513 -10.327 1.00 96.25 157 LEU A N 1
ATOM 1224 C CA . LEU A 1 157 ? 19.546 1.983 -11.360 1.00 96.25 157 LEU A CA 1
ATOM 1225 C C . LEU A 1 157 ? 18.816 0.996 -12.281 1.00 96.25 157 LEU A C 1
ATOM 1227 O O . LEU A 1 157 ? 18.818 1.165 -13.496 1.00 96.25 157 LEU A O 1
ATOM 1231 N N . ARG A 1 158 ? 18.097 0.031 -11.701 1.00 95.75 158 ARG A N 1
ATOM 1232 C CA . ARG A 1 158 ? 17.300 -0.944 -12.456 1.00 95.75 158 ARG A CA 1
ATOM 1233 C C . ARG A 1 158 ? 16.227 -0.275 -13.319 1.00 95.75 158 ARG A C 1
ATOM 1235 O O . ARG A 1 158 ? 16.013 -0.652 -14.466 1.00 95.75 158 ARG A O 1
ATOM 1242 N N . CYS A 1 159 ? 15.529 0.731 -12.795 1.00 95.88 159 CYS A N 1
ATOM 1243 C CA . CYS A 1 159 ? 14.517 1.453 -13.563 1.00 95.88 159 CYS A CA 1
ATOM 1244 C C . CYS A 1 159 ? 15.110 2.293 -14.706 1.00 95.88 159 CYS A C 1
ATOM 1246 O O . CYS A 1 159 ? 14.424 2.496 -15.710 1.00 95.88 159 CYS A O 1
ATOM 1248 N N . ALA A 1 160 ? 16.359 2.754 -14.601 1.00 95.69 160 ALA A N 1
ATOM 1249 C CA . ALA A 1 160 ? 17.031 3.490 -15.673 1.00 95.69 160 ALA A CA 1
ATOM 1250 C C . ALA A 1 160 ? 17.198 2.643 -16.950 1.00 95.69 160 ALA A C 1
ATOM 1252 O O . ALA A 1 160 ? 17.104 3.184 -18.053 1.00 95.69 160 ALA A O 1
ATOM 1253 N N . GLU A 1 161 ? 17.353 1.320 -16.810 1.00 93.69 161 GLU A N 1
ATOM 1254 C CA . GLU A 1 161 ? 17.426 0.370 -17.931 1.00 93.69 161 GLU A CA 1
ATOM 1255 C C . GLU A 1 161 ? 16.102 0.279 -18.705 1.00 93.69 161 GLU A C 1
ATOM 1257 O O . GLU A 1 161 ? 16.094 0.168 -19.931 1.00 93.69 161 GLU A O 1
ATOM 1262 N N . TYR A 1 162 ? 14.966 0.362 -18.005 1.00 91.62 162 TYR A N 1
ATOM 1263 C CA . TYR A 1 162 ? 13.641 0.297 -18.631 1.00 91.62 162 TYR A CA 1
ATOM 1264 C C . TYR A 1 162 ? 13.165 1.654 -19.161 1.00 91.62 162 TYR A C 1
ATOM 1266 O O . TYR A 1 162 ? 12.432 1.713 -20.149 1.00 91.62 162 TYR A O 1
ATOM 1274 N N . PHE A 1 163 ? 13.566 2.756 -18.521 1.00 93.50 163 PHE A N 1
ATOM 1275 C CA . PHE A 1 163 ? 13.093 4.104 -18.840 1.00 93.50 163 PHE A CA 1
ATOM 1276 C C . PHE A 1 163 ? 14.235 5.010 -19.304 1.00 93.50 163 PHE A C 1
ATOM 1278 O O . PHE A 1 163 ? 14.561 6.004 -18.655 1.00 93.50 163 PHE A O 1
ATOM 1285 N N . LEU A 1 164 ? 14.787 4.706 -20.481 1.00 93.00 164 LEU A N 1
ATOM 1286 C CA . LEU A 1 164 ? 15.977 5.363 -21.047 1.00 93.00 164 LEU A CA 1
ATOM 1287 C C . LEU A 1 164 ? 15.897 6.896 -21.120 1.00 93.00 164 LEU A C 1
ATOM 1289 O O . LEU A 1 164 ? 16.920 7.563 -21.045 1.00 93.00 164 LEU A O 1
ATOM 1293 N N . HIS A 1 165 ? 14.703 7.470 -21.268 1.00 93.62 165 HIS A N 1
ATOM 1294 C CA . HIS A 1 165 ? 14.508 8.922 -21.382 1.00 93.62 165 HIS A CA 1
ATOM 1295 C C . HIS A 1 165 ? 14.058 9.581 -20.068 1.00 93.62 165 HI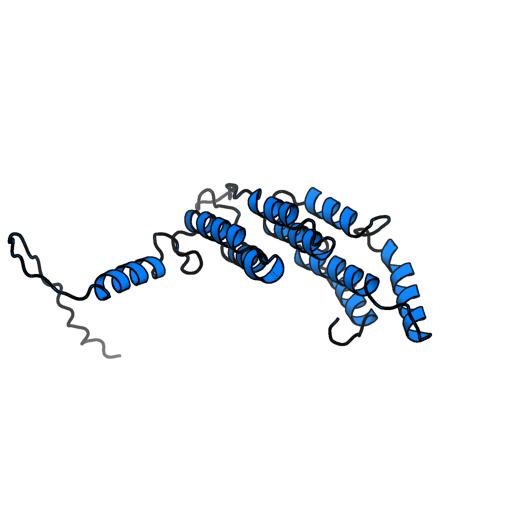S A C 1
ATOM 1297 O O . HIS A 1 165 ? 13.866 10.795 -20.022 1.00 93.62 165 HIS A O 1
ATOM 1303 N N . SER A 1 166 ? 13.865 8.806 -18.996 1.00 94.88 166 SER A N 1
ATOM 1304 C CA . SER A 1 166 ? 13.409 9.337 -17.712 1.00 94.88 166 SER A CA 1
ATOM 1305 C C . SER A 1 166 ? 14.491 10.200 -17.079 1.00 94.88 166 SER A C 1
ATOM 1307 O O . SER A 1 166 ? 15.567 9.712 -16.745 1.00 94.88 166 SER A O 1
ATOM 1309 N N . THR A 1 167 ? 14.183 11.474 -16.847 1.00 94.88 167 THR A N 1
ATOM 1310 C CA . THR A 1 167 ? 15.043 12.370 -16.064 1.00 94.88 167 THR A CA 1
ATOM 1311 C C . THR A 1 167 ? 15.041 12.016 -14.579 1.00 94.88 167 THR A C 1
ATOM 1313 O O . THR A 1 167 ? 16.012 12.300 -13.893 1.00 94.88 167 THR A O 1
ATOM 1316 N N . TYR A 1 168 ? 13.984 11.363 -14.082 1.00 96.25 168 TYR A N 1
ATOM 1317 C CA . TYR A 1 168 ? 13.889 10.940 -12.684 1.00 96.25 168 TYR A CA 1
ATOM 1318 C C . TYR A 1 168 ? 14.862 9.803 -12.356 1.00 96.25 168 TYR A C 1
ATOM 1320 O O . TYR A 1 168 ? 15.524 9.817 -11.319 1.00 96.25 168 TYR A O 1
ATOM 1328 N N . PHE A 1 169 ? 14.938 8.815 -13.252 1.00 96.06 169 PHE A N 1
ATOM 1329 C CA . PHE A 1 169 ? 15.843 7.673 -13.119 1.00 96.06 169 PHE A CA 1
ATOM 1330 C C . PHE A 1 169 ? 17.201 7.907 -13.783 1.00 96.06 169 PHE A C 1
ATOM 1332 O O . PHE A 1 169 ? 18.043 7.026 -13.711 1.00 96.06 169 PHE A O 1
ATOM 1339 N N . GLU A 1 170 ? 17.416 9.079 -14.392 1.00 94.38 170 GLU A N 1
ATOM 1340 C CA . GLU A 1 170 ? 18.646 9.414 -15.124 1.00 94.38 170 GLU A CA 1
ATOM 1341 C C . GLU A 1 170 ? 18.977 8.365 -16.195 1.00 94.38 170 GLU A C 1
ATOM 1343 O O . GLU A 1 170 ? 20.107 7.907 -16.333 1.00 94.38 170 GLU A O 1
ATOM 1348 N N . GLY A 1 171 ? 17.961 7.979 -16.976 1.00 92.25 171 GLY A N 1
ATOM 1349 C CA . GLY A 1 171 ? 18.143 7.045 -18.083 1.00 92.25 171 GLY A CA 1
ATOM 1350 C C . GLY A 1 171 ? 19.182 7.557 -19.087 1.00 92.25 171 GLY A C 1
ATOM 1351 O O . GLY A 1 171 ? 19.355 8.770 -19.256 1.00 92.25 171 GLY A O 1
ATOM 1352 N N . SER A 1 172 ? 19.852 6.639 -19.786 1.00 90.81 172 SER A N 1
ATOM 1353 C CA . SER A 1 172 ? 21.003 6.935 -20.660 1.00 90.81 172 SER A CA 1
ATOM 1354 C C . SER A 1 172 ? 20.718 7.912 -21.807 1.00 90.81 172 SER A C 1
ATOM 1356 O O . SER A 1 172 ? 21.634 8.541 -22.327 1.00 90.81 172 SER A O 1
ATOM 1358 N N . ARG A 1 173 ? 19.449 8.066 -22.196 1.00 90.19 173 ARG A N 1
ATOM 1359 C CA . ARG A 1 173 ? 18.975 8.988 -23.239 1.00 90.19 173 ARG A CA 1
ATOM 1360 C C . ARG A 1 173 ? 18.244 10.204 -22.659 1.00 90.19 173 ARG A C 1
ATOM 1362 O O . ARG A 1 173 ? 17.577 10.931 -23.392 1.00 90.19 173 ARG A O 1
ATOM 1369 N N . SER A 1 174 ? 18.309 10.414 -21.345 1.00 90.12 174 SER A N 1
ATOM 1370 C CA . SER A 1 174 ? 17.679 11.551 -20.676 1.00 90.12 174 SER A CA 1
ATOM 1371 C C . SER A 1 174 ? 18.559 12.800 -20.747 1.00 90.12 174 SER A C 1
ATOM 1373 O O . SER A 1 174 ? 19.788 12.743 -20.697 1.00 90.12 174 SER A O 1
ATOM 1375 N N . SER A 1 175 ? 17.924 13.969 -20.786 1.00 86.19 175 SER A N 1
ATOM 1376 C CA . SER A 1 175 ? 18.634 15.254 -20.761 1.00 86.19 175 SER A CA 1
ATOM 1377 C C . SER A 1 175 ? 19.369 15.521 -19.440 1.00 86.19 175 SER A C 1
ATOM 1379 O O . SER A 1 175 ? 20.244 16.381 -19.395 1.00 86.19 175 SER A O 1
ATOM 1381 N N . ALA A 1 176 ? 19.047 14.790 -18.366 1.00 78.88 176 ALA A N 1
ATOM 1382 C CA . ALA A 1 176 ? 19.742 14.890 -17.085 1.00 78.88 176 ALA A CA 1
ATOM 1383 C C . ALA A 1 176 ? 21.191 14.376 -17.174 1.00 78.88 176 ALA A C 1
ATOM 1385 O O . ALA A 1 176 ? 22.096 15.012 -16.635 1.00 78.88 176 ALA A O 1
ATOM 1386 N N . VAL A 1 177 ? 21.423 13.290 -17.922 1.00 75.69 177 VAL A N 1
ATOM 1387 C CA . VAL A 1 177 ? 22.764 12.717 -18.132 1.00 75.69 177 VAL A CA 1
ATOM 1388 C C . VAL A 1 177 ? 23.639 13.672 -18.947 1.00 75.69 177 VAL A C 1
ATOM 1390 O O . VAL A 1 177 ? 24.753 13.986 -18.537 1.00 75.69 177 VAL A O 1
ATOM 1393 N N . LEU A 1 178 ? 23.099 14.240 -20.032 1.00 64.69 178 LEU A N 1
ATOM 1394 C CA . LEU A 1 178 ? 23.794 15.247 -20.848 1.00 64.69 178 LEU A CA 1
ATOM 1395 C C . LEU A 1 178 ? 24.184 16.498 -20.043 1.00 64.69 178 LEU A C 1
ATOM 1397 O O . LEU A 1 178 ? 25.285 17.019 -20.209 1.00 64.69 178 LEU A O 1
ATOM 1401 N N . LYS A 1 179 ? 23.312 16.964 -19.137 1.00 61.53 179 LYS A N 1
ATOM 1402 C CA . LYS A 1 179 ? 23.614 18.095 -18.242 1.00 61.53 179 LYS A CA 1
ATOM 1403 C C . LYS A 1 179 ? 24.727 17.769 -17.243 1.00 61.53 179 LYS A C 1
ATOM 1405 O O . LYS A 1 179 ? 25.537 18.642 -16.950 1.00 61.53 179 LYS A O 1
ATOM 1410 N N . SER A 1 180 ? 24.791 16.535 -16.740 1.00 60.59 180 SER A N 1
ATOM 1411 C CA . SER A 1 180 ? 25.884 16.085 -15.866 1.00 60.59 180 SER A CA 1
ATOM 1412 C C . SER A 1 180 ? 27.230 16.101 -16.601 1.00 60.59 180 SER A C 1
ATOM 1414 O O . SER A 1 180 ? 28.190 16.692 -16.109 1.00 60.59 180 SER A O 1
ATOM 1416 N N . SER A 1 181 ? 27.279 15.560 -17.824 1.00 59.69 181 SER A N 1
ATOM 1417 C CA . SER A 1 181 ? 28.488 15.563 -18.658 1.00 59.69 181 SER A CA 1
ATOM 1418 C C . SER A 1 181 ? 28.943 16.978 -19.032 1.00 59.69 181 SER A C 1
ATOM 1420 O O . SER A 1 181 ? 30.130 17.281 -18.943 1.00 59.69 181 SER A O 1
ATOM 1422 N N . TYR A 1 182 ? 28.015 17.878 -19.375 1.00 57.00 182 TYR A N 1
ATOM 1423 C CA . TYR A 1 182 ? 28.345 19.277 -19.678 1.00 57.00 182 TYR A CA 1
ATOM 1424 C C . TYR A 1 182 ? 28.888 20.026 -18.446 1.00 57.00 18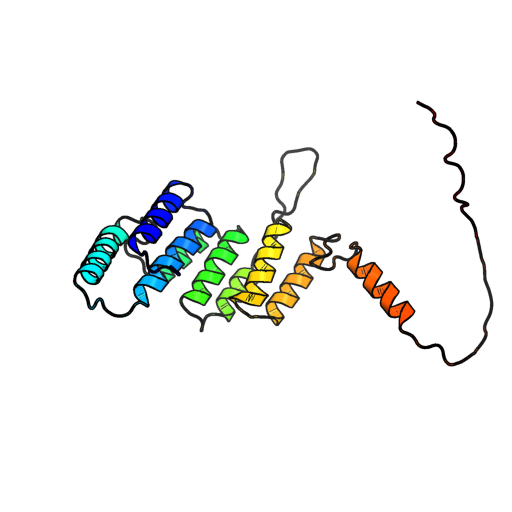2 TYR A C 1
ATOM 1426 O O . TYR A 1 182 ? 29.860 20.774 -18.542 1.00 57.00 182 TYR A O 1
ATOM 1434 N N . ASN A 1 183 ? 28.319 19.774 -17.263 1.00 55.47 183 ASN A N 1
ATOM 1435 C CA . ASN A 1 183 ? 28.788 20.366 -16.007 1.00 55.47 183 ASN A CA 1
ATOM 1436 C C . ASN A 1 183 ? 30.145 19.808 -15.543 1.00 55.47 183 ASN A C 1
ATOM 1438 O O . ASN A 1 183 ? 30.879 20.520 -14.861 1.00 55.47 183 ASN A O 1
ATOM 1442 N N . GLN A 1 184 ? 30.497 18.565 -15.895 1.00 56.50 184 GLN A N 1
ATOM 1443 C CA . GLN A 1 184 ? 31.844 18.029 -15.659 1.00 56.50 184 GLN A CA 1
ATOM 1444 C C . GLN A 1 184 ? 32.885 18.704 -16.559 1.00 56.50 184 GLN A C 1
ATOM 1446 O O . GLN A 1 184 ? 33.944 19.086 -16.070 1.00 56.50 184 GLN A O 1
ATOM 1451 N N . ILE A 1 185 ? 32.560 18.935 -17.836 1.00 54.22 185 ILE A N 1
ATOM 1452 C CA . ILE A 1 185 ? 33.440 19.650 -18.777 1.00 54.22 185 ILE A CA 1
ATOM 1453 C C . ILE A 1 185 ? 33.676 21.098 -18.314 1.00 54.22 185 ILE A C 1
ATOM 1455 O O . ILE A 1 185 ? 34.793 21.597 -18.387 1.00 54.22 185 ILE A O 1
ATOM 1459 N N . SER A 1 186 ? 32.654 21.754 -17.757 1.00 51.31 186 SER A N 1
ATOM 1460 C CA . SER A 1 186 ? 32.744 23.125 -17.233 1.00 51.31 186 SER A CA 1
ATOM 1461 C C . SER A 1 186 ? 33.485 23.260 -15.889 1.00 51.31 186 SER A C 1
ATOM 1463 O O . SER A 1 186 ? 33.765 24.387 -15.480 1.00 51.31 186 SER A O 1
ATOM 1465 N N . ARG A 1 187 ? 33.769 22.163 -15.170 1.00 44.66 187 ARG A N 1
ATOM 1466 C CA . ARG A 1 187 ? 34.371 22.193 -13.822 1.00 44.66 187 ARG A CA 1
ATOM 1467 C C . ARG A 1 187 ? 35.862 21.871 -13.770 1.00 44.66 187 ARG A C 1
ATOM 1469 O O . ARG A 1 187 ? 36.413 21.899 -12.673 1.00 44.66 187 ARG A O 1
ATOM 1476 N N . ASN A 1 188 ? 36.521 21.604 -14.896 1.00 41.62 188 ASN A N 1
ATOM 1477 C CA . ASN A 1 188 ? 37.982 21.552 -14.917 1.00 41.62 188 ASN A CA 1
ATOM 1478 C C . ASN A 1 188 ? 38.540 22.987 -14.896 1.00 41.62 188 ASN A C 1
ATOM 1480 O O . ASN A 1 188 ? 38.315 23.718 -15.860 1.00 41.62 188 ASN A O 1
ATOM 1484 N N . PRO A 1 189 ? 39.271 23.414 -13.848 1.00 43.16 189 PRO A N 1
ATOM 1485 C CA . PRO A 1 189 ? 40.070 24.624 -13.934 1.00 43.16 189 PRO A CA 1
ATOM 1486 C C . PRO A 1 189 ? 41.249 24.333 -14.864 1.00 43.16 189 PRO A C 1
ATOM 1488 O O . PRO A 1 189 ? 42.041 23.424 -14.611 1.00 43.16 189 PRO A O 1
ATOM 1491 N N . GLU A 1 190 ? 41.345 25.091 -15.953 1.00 44.28 190 GLU A N 1
ATOM 1492 C CA . GLU A 1 190 ? 42.514 25.110 -16.823 1.00 44.28 190 GLU A CA 1
ATOM 1493 C C . GLU A 1 190 ? 43.761 25.449 -15.999 1.00 44.28 190 GLU A C 1
ATOM 1495 O O . GLU A 1 190 ? 43.866 26.526 -15.416 1.00 44.28 190 GLU A O 1
ATOM 1500 N N . ASN A 1 191 ? 44.724 24.530 -15.960 1.00 41.34 191 ASN A N 1
ATOM 1501 C CA . ASN A 1 191 ? 46.123 24.888 -15.791 1.00 41.34 191 ASN A CA 1
ATOM 1502 C C . ASN A 1 191 ? 47.019 23.813 -16.411 1.00 41.34 191 ASN A C 1
ATOM 1504 O O . ASN A 1 191 ? 46.988 22.653 -16.004 1.00 41.34 191 ASN A O 1
ATOM 1508 N N . GLY A 1 192 ? 47.841 24.238 -17.373 1.00 32.78 192 GLY A N 1
ATOM 1509 C CA . GLY A 1 192 ? 48.943 23.456 -17.930 1.00 32.78 192 GLY A CA 1
ATOM 1510 C C . GLY A 1 192 ? 48.888 23.301 -19.445 1.00 32.78 192 GLY A C 1
ATOM 1511 O O . GLY A 1 192 ? 48.436 22.277 -19.948 1.00 32.78 192 GLY A O 1
ATOM 1512 N N . LEU A 1 193 ? 49.404 24.307 -20.161 1.00 37.25 193 LEU A N 1
ATOM 1513 C CA . LEU A 1 193 ? 49.820 24.196 -21.559 1.00 37.25 193 LEU A CA 1
ATOM 1514 C C . LEU A 1 193 ? 50.584 22.886 -21.805 1.00 37.25 193 LEU A C 1
ATOM 1516 O O . LEU A 1 193 ? 51.616 22.653 -21.181 1.00 37.25 193 LEU A O 1
ATOM 1520 N N . ASN A 1 194 ? 50.157 22.118 -22.806 1.00 32.19 194 ASN A N 1
ATOM 1521 C CA . ASN A 1 194 ? 51.077 21.586 -23.804 1.00 32.19 194 ASN A CA 1
ATOM 1522 C C . ASN A 1 194 ? 50.331 21.282 -25.104 1.00 32.19 194 ASN A C 1
ATOM 1524 O O . ASN A 1 194 ? 49.489 20.393 -25.191 1.00 32.19 194 ASN A O 1
ATOM 1528 N N . HIS A 1 195 ? 50.681 22.069 -26.118 1.00 36.44 195 HIS A N 1
ATOM 1529 C CA . HIS A 1 195 ? 50.345 21.875 -27.519 1.00 36.44 195 HIS A CA 1
ATOM 1530 C C . HIS A 1 195 ? 50.633 20.436 -27.970 1.00 36.44 195 HIS A C 1
ATOM 1532 O O . HIS A 1 195 ? 51.774 19.985 -27.885 1.00 36.44 195 HIS A O 1
ATOM 1538 N N . ARG A 1 196 ? 49.651 19.792 -28.608 1.00 30.55 196 ARG A N 1
ATOM 1539 C CA . ARG A 1 196 ? 49.871 19.113 -29.892 1.00 30.55 196 ARG A CA 1
ATOM 1540 C C . ARG A 1 196 ? 48.619 19.214 -30.757 1.00 30.55 196 ARG A C 1
ATOM 1542 O O . ARG A 1 196 ? 47.498 19.065 -30.293 1.00 30.55 196 ARG A O 1
ATOM 1549 N N . HIS A 1 197 ? 48.897 19.585 -31.994 1.00 30.89 197 HIS A N 1
ATOM 1550 C CA . HIS A 1 197 ? 48.016 20.061 -33.048 1.00 30.89 197 HIS A CA 1
ATOM 1551 C C . HIS A 1 197 ? 47.540 18.904 -33.943 1.00 30.89 197 HIS A C 1
ATOM 1553 O O . HIS A 1 197 ? 48.176 17.851 -33.950 1.00 30.89 197 HIS A O 1
ATOM 1559 N N . MET A 1 198 ? 46.527 19.221 -34.764 1.00 32.22 198 MET A N 1
ATOM 1560 C CA . MET A 1 198 ? 45.925 18.505 -35.910 1.00 32.22 198 MET A CA 1
ATOM 1561 C C . MET A 1 198 ? 44.833 17.498 -35.540 1.00 32.22 198 MET A C 1
ATOM 1563 O O . MET A 1 198 ? 45.051 16.642 -34.695 1.00 32.22 198 MET A O 1
ATOM 1567 N N . ASP A 1 199 ? 43.638 17.477 -36.133 1.00 30.27 199 ASP A N 1
ATOM 1568 C CA . ASP A 1 199 ? 42.970 18.185 -37.249 1.00 30.27 199 ASP A CA 1
ATOM 1569 C C . ASP A 1 199 ? 41.483 17.734 -37.162 1.00 30.27 199 ASP A C 1
ATOM 1571 O O . ASP A 1 199 ? 41.214 16.685 -36.586 1.00 30.27 199 ASP A O 1
ATOM 1575 N N . SER A 1 200 ? 40.414 18.358 -37.655 1.00 31.42 200 SER A N 1
ATOM 1576 C CA . SER A 1 200 ? 40.149 19.446 -38.590 1.00 31.42 200 SER A CA 1
ATOM 1577 C C . SER A 1 200 ? 38.692 19.895 -38.346 1.00 31.42 200 SER A C 1
ATOM 1579 O O . SER A 1 200 ? 37.830 19.086 -37.992 1.00 31.42 200 SER A O 1
ATOM 1581 N N . LEU A 1 201 ? 38.432 21.191 -38.523 1.00 33.59 201 LEU A N 1
ATOM 1582 C CA . LEU A 1 201 ? 37.119 21.828 -38.452 1.00 33.59 201 LEU A CA 1
ATOM 1583 C C . LEU A 1 201 ? 36.221 21.450 -39.643 1.00 33.59 201 LEU A C 1
ATOM 1585 O O . LEU A 1 201 ? 36.660 21.449 -40.789 1.00 33.59 201 LEU A O 1
ATOM 1589 N N . ALA A 1 202 ? 34.915 21.370 -39.387 1.00 31.42 202 ALA A N 1
ATOM 1590 C CA . ALA A 1 202 ? 33.902 21.836 -40.332 1.00 31.42 202 ALA A CA 1
ATOM 1591 C C . ALA A 1 202 ? 32.909 22.740 -39.576 1.00 31.42 202 ALA A C 1
ATOM 1593 O O . ALA A 1 202 ? 32.237 22.253 -38.664 1.00 31.42 202 ALA A O 1
ATOM 1594 N N . PRO A 1 203 ? 32.817 24.049 -39.888 1.00 42.53 203 PRO A N 1
ATOM 1595 C CA . PRO A 1 203 ? 31.852 24.931 -39.256 1.00 42.53 203 PRO A CA 1
ATOM 1596 C C . PRO A 1 203 ? 30.647 25.225 -40.163 1.00 42.53 203 PRO A C 1
ATOM 1598 O O . PRO A 1 203 ? 30.752 25.295 -41.385 1.00 42.53 203 PRO A O 1
ATOM 1601 N N . ASN A 1 204 ? 29.557 25.581 -39.484 1.00 36.19 204 ASN A N 1
ATOM 1602 C CA . ASN A 1 204 ? 28.520 26.533 -39.890 1.00 36.19 204 ASN A CA 1
ATOM 1603 C C . ASN A 1 204 ? 27.234 25.996 -40.556 1.00 36.19 204 ASN A C 1
ATOM 1605 O O . ASN A 1 204 ? 27.141 25.838 -41.769 1.00 36.19 204 ASN A O 1
ATOM 1609 N N . GLY A 1 205 ? 26.180 25.872 -39.741 1.00 33.19 205 GLY A N 1
ATOM 1610 C CA . GLY A 1 205 ? 24.783 25.998 -40.161 1.00 33.19 205 GLY A CA 1
ATOM 1611 C C . GLY A 1 205 ? 24.224 27.314 -39.616 1.00 33.19 205 GLY A C 1
ATOM 1612 O O . GLY A 1 205 ? 23.967 27.437 -38.423 1.00 33.19 205 GLY A O 1
ATOM 1613 N N . LYS A 1 206 ? 24.114 28.312 -40.492 1.00 34.28 206 LYS A N 1
ATOM 1614 C CA . LYS A 1 206 ? 23.698 29.694 -40.220 1.00 34.28 206 LYS A CA 1
ATOM 1615 C C . LYS A 1 206 ? 22.180 29.750 -39.990 1.00 34.28 206 LYS A C 1
ATOM 1617 O O . LYS A 1 206 ? 21.415 29.345 -40.859 1.00 34.28 206 LYS A O 1
ATOM 1622 N N . LEU A 1 207 ? 21.761 30.250 -38.830 1.00 41.78 207 LEU A N 1
ATOM 1623 C CA . LEU A 1 207 ? 20.369 30.500 -38.458 1.00 41.78 207 LEU A CA 1
ATOM 1624 C C . LEU A 1 207 ? 20.042 31.968 -38.750 1.00 41.78 207 LEU A C 1
ATOM 1626 O O . LEU A 1 207 ? 20.387 32.802 -37.935 1.00 41.78 207 LEU A O 1
ATOM 1630 N N . GLU A 1 208 ? 19.432 32.286 -39.890 1.00 38.94 208 GLU A N 1
ATOM 1631 C CA . GLU A 1 208 ? 18.736 33.565 -40.125 1.00 38.94 208 GLU A CA 1
ATOM 1632 C C . GLU A 1 208 ? 17.863 33.432 -41.385 1.00 38.94 208 GLU A C 1
ATOM 1634 O O . GLU A 1 208 ? 18.413 33.342 -42.481 1.00 38.94 208 GLU A O 1
ATOM 1639 N N . ALA A 1 209 ? 16.532 33.389 -41.221 1.00 36.72 209 ALA A N 1
ATOM 1640 C CA . ALA A 1 209 ? 15.512 33.943 -42.134 1.00 36.72 209 ALA A CA 1
ATOM 1641 C C . ALA A 1 209 ? 14.107 33.388 -41.805 1.00 36.72 209 ALA A C 1
ATOM 1643 O O . ALA A 1 209 ? 13.576 32.535 -42.509 1.00 36.72 209 ALA A O 1
ATOM 1644 N N . PHE A 1 210 ? 13.475 33.906 -40.749 1.00 43.81 210 PHE A N 1
ATOM 1645 C CA . PHE A 1 210 ? 12.009 33.948 -40.658 1.00 43.81 210 PHE A CA 1
ATOM 1646 C C . PHE A 1 210 ? 11.577 35.411 -40.724 1.00 43.81 210 PHE A C 1
ATOM 1648 O O . PHE A 1 210 ? 11.323 36.059 -39.713 1.00 43.81 210 PHE A O 1
ATOM 1655 N N . LYS A 1 211 ? 11.537 35.942 -41.941 1.00 49.31 211 LYS A N 1
ATOM 1656 C CA . LYS A 1 211 ? 10.756 37.125 -42.288 1.00 49.31 211 LYS A CA 1
ATOM 1657 C C . LYS A 1 211 ? 10.110 36.801 -43.616 1.00 49.31 211 LYS A C 1
ATOM 1659 O O . LYS A 1 211 ? 10.806 36.786 -44.618 1.00 49.31 211 LYS A O 1
ATOM 1664 N N . ASP A 1 212 ? 8.862 36.358 -43.537 1.00 46.62 212 ASP A N 1
ATOM 1665 C CA . ASP A 1 212 ? 7.778 36.701 -44.460 1.00 46.62 212 ASP A CA 1
ATOM 1666 C C . ASP A 1 212 ? 6.635 35.714 -44.252 1.00 46.62 212 ASP A C 1
ATOM 1668 O O . ASP A 1 212 ? 6.622 34.629 -44.817 1.00 46.62 212 ASP A O 1
ATOM 1672 N N . LEU A 1 213 ? 5.690 36.106 -43.397 1.00 41.72 213 LEU A N 1
ATOM 1673 C CA . LEU A 1 213 ? 4.309 35.627 -43.370 1.00 41.72 213 LEU A CA 1
ATOM 1674 C C . LEU A 1 213 ? 3.490 36.742 -42.698 1.00 41.72 213 LEU A C 1
ATOM 1676 O O . LEU A 1 213 ? 3.436 36.838 -41.473 1.00 41.72 213 LEU A O 1
ATOM 1680 N N . SER A 1 214 ? 2.942 37.646 -43.516 1.00 43.19 214 SER A N 1
ATOM 1681 C CA . SER A 1 214 ? 1.808 38.488 -43.111 1.00 43.19 214 SER A CA 1
ATOM 1682 C C . SER A 1 214 ? 0.513 37.691 -43.249 1.00 43.19 214 SER A C 1
ATOM 1684 O O . SER A 1 214 ? 0.422 36.809 -44.103 1.00 43.19 214 SER A O 1
ATOM 1686 N N . ILE A 1 215 ? -0.427 38.015 -42.360 1.00 50.22 215 ILE A N 1
ATOM 1687 C CA . ILE A 1 215 ? -1.782 37.459 -42.210 1.00 50.22 215 ILE A CA 1
ATOM 1688 C C . ILE A 1 215 ? -2.621 37.705 -43.464 1.00 50.22 215 ILE A C 1
ATOM 1690 O O . ILE A 1 215 ? -2.537 38.834 -43.998 1.00 50.22 215 ILE A O 1
#

Organism: Eucalyptus grandis (NCBI:txid71139)